Protein AF-A0A429ZTS2-F1 (afdb_monomer_lite)

Organism: NCBI:txid2739

Sequence (284 aa):
MMNQHNTFKDAVADLNYPLGTVIAKEKEDLTPRQKKTLLTQTKMYIQLQEIIKKITPELAPAEEIIGYMPFTNEANSGMGTSGIMGMTYVTTPEAKNYRDNFLDLRGNRLMIFTQERMIFMVIIDFLETQSFFSHPYESIDGIRFEKHQVGYFDWDNRKFLPKRKKLNWYTLDFQAGKNVFTEILQEKEAQQFASYLTDIPKLKAVTTDNRTHRKNLFDYLFSNTHLAYNLFNGFFILLIASLLIYFAYLVLTGKTNIIEWIKEMNKINAGTSSLMIVLKNLIS

Foldseek 3Di:
DDPPPDLLQVLQVCVLPPPPPPPPDDPDDDDPVRVVSVVLSVVNNVLVVVLCVLCVVVDDPPKDWNGKFKFFPDPPQCPAPQPPPNFDDADDPQLVVVCVSRVDGFGIKMWIDILFWIKIDRSSCCRRPVDIDTFGLVQWQAKAKAKDKDWDWQPDVPDPGTDIDIFIKIWIWTDGNPGTDIGIGGPVSSVVVVVCCVVRVSNVPHHYDNDYDDDDPVCVCVVPVVNVVVVVVVVVVVVVVVVVVVVVVCVVVVVPPVVVVVVVVVVVVVVVVVVVVVVVVVVD

pLDDT: mean 77.81, std 16.8, range [26.09, 96.19]

Structure (mmCIF, N/CA/C/O backbone):
data_AF-A0A429ZTS2-F1
#
_entry.id   AF-A0A429ZTS2-F1
#
loop_
_atom_site.group_PDB
_atom_site.id
_atom_site.type_symbol
_atom_site.label_atom_id
_atom_site.label_alt_id
_atom_site.label_comp_id
_atom_site.label_asym_id
_atom_site.label_entity_id
_atom_site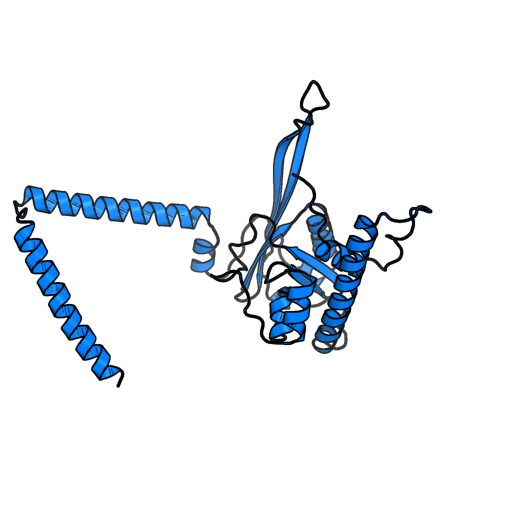.label_seq_id
_atom_site.pdbx_PDB_ins_code
_atom_site.Cartn_x
_atom_site.Cartn_y
_atom_site.Cartn_z
_atom_site.occupancy
_atom_site.B_iso_or_equiv
_atom_site.auth_seq_id
_atom_site.auth_comp_id
_atom_site.auth_asym_id
_atom_site.auth_atom_id
_atom_site.pdbx_PDB_model_num
ATOM 1 N N . MET A 1 1 ? -3.998 22.492 -5.317 1.00 33.19 1 MET A N 1
ATOM 2 C CA . MET A 1 1 ? -2.923 21.514 -5.050 1.00 33.19 1 MET A CA 1
ATOM 3 C C . MET A 1 1 ? -2.497 20.923 -6.380 1.00 33.19 1 MET A C 1
ATOM 5 O O . MET A 1 1 ? -3.360 20.471 -7.122 1.00 33.19 1 MET A O 1
ATOM 9 N N . MET A 1 2 ? -1.217 21.051 -6.736 1.00 26.09 2 MET A N 1
ATOM 10 C CA . MET A 1 2 ? -0.664 20.465 -7.960 1.00 26.09 2 MET A CA 1
ATOM 11 C C . MET A 1 2 ? -0.826 18.947 -7.900 1.00 26.09 2 MET A C 1
ATOM 13 O O . MET A 1 2 ? -0.421 18.337 -6.917 1.00 26.09 2 MET A O 1
ATOM 17 N N . ASN A 1 3 ? -1.398 18.367 -8.953 1.00 36.69 3 ASN A N 1
ATOM 18 C CA . ASN A 1 3 ? -1.336 16.936 -9.219 1.00 36.69 3 ASN A CA 1
ATOM 19 C C . ASN A 1 3 ? 0.155 16.604 -9.407 1.00 36.69 3 ASN A C 1
ATOM 21 O O . ASN A 1 3 ? 0.718 16.863 -10.472 1.00 36.69 3 ASN A O 1
ATOM 25 N N . GLN A 1 4 ? 0.843 16.196 -8.338 1.00 47.44 4 GLN A N 1
ATOM 26 C CA . GLN A 1 4 ? 2.227 15.757 -8.444 1.00 47.44 4 GLN A CA 1
ATOM 27 C C . GLN A 1 4 ? 2.201 14.453 -9.238 1.00 47.44 4 GLN A C 1
ATOM 29 O O . GLN A 1 4 ? 1.651 13.455 -8.786 1.00 47.44 4 GLN A O 1
ATOM 34 N N . HIS A 1 5 ? 2.723 14.506 -10.461 1.00 61.09 5 HIS A N 1
ATOM 35 C CA . HIS A 1 5 ? 2.886 13.344 -11.325 1.00 61.09 5 HIS A CA 1
ATOM 36 C C . HIS A 1 5 ? 3.691 12.289 -10.564 1.00 61.09 5 HIS A C 1
ATOM 38 O O . HIS A 1 5 ? 4.834 12.547 -10.178 1.00 61.09 5 HIS A O 1
ATOM 44 N N . ASN A 1 6 ? 3.077 11.140 -10.300 1.00 77.00 6 ASN A N 1
ATOM 45 C CA . ASN A 1 6 ? 3.665 10.096 -9.482 1.00 77.00 6 ASN A CA 1
ATOM 46 C C . ASN A 1 6 ? 4.110 8.952 -10.388 1.00 77.00 6 ASN A C 1
ATOM 48 O O . ASN A 1 6 ? 3.323 8.073 -10.727 1.00 77.00 6 ASN A O 1
ATOM 52 N N . THR A 1 7 ? 5.396 8.961 -10.741 1.00 80.94 7 THR A N 1
ATOM 53 C CA . THR A 1 7 ? 5.994 8.013 -11.691 1.00 80.94 7 THR A CA 1
ATOM 54 C C . THR A 1 7 ? 5.798 6.549 -11.303 1.00 80.94 7 THR A C 1
ATOM 56 O O . THR A 1 7 ? 5.818 5.693 -12.180 1.00 80.94 7 THR A O 1
ATOM 59 N N . PHE A 1 8 ? 5.607 6.247 -10.013 1.00 84.62 8 PHE A N 1
ATOM 60 C CA . PHE A 1 8 ? 5.266 4.900 -9.558 1.00 84.62 8 PHE A CA 1
ATOM 61 C C . PHE A 1 8 ? 3.835 4.515 -9.933 1.00 84.62 8 PHE A C 1
ATOM 63 O O . PHE A 1 8 ? 3.630 3.462 -10.532 1.00 84.62 8 PHE A O 1
ATOM 70 N N . LYS A 1 9 ? 2.855 5.381 -9.648 1.00 85.56 9 LYS A N 1
ATOM 71 C CA . LYS A 1 9 ? 1.455 5.136 -10.024 1.00 85.56 9 LYS A CA 1
ATOM 72 C C . LYS A 1 9 ? 1.296 4.994 -11.537 1.00 85.56 9 LYS A C 1
ATOM 74 O O . LYS A 1 9 ? 0.575 4.108 -11.982 1.00 85.56 9 LYS A O 1
ATOM 79 N N . ASP A 1 10 ? 2.009 5.814 -12.306 1.00 83.25 10 ASP A N 1
ATOM 80 C CA . ASP A 1 10 ? 1.983 5.752 -13.771 1.00 83.25 10 ASP A CA 1
ATOM 81 C C . ASP A 1 10 ? 2.600 4.445 -14.292 1.00 83.25 10 ASP A C 1
ATOM 83 O O . ASP A 1 10 ? 1.991 3.754 -15.103 1.00 83.25 10 ASP A O 1
ATOM 87 N N . ALA A 1 11 ? 3.757 4.038 -13.759 1.00 83.50 11 ALA A N 1
ATOM 88 C CA . ALA A 1 11 ? 4.387 2.775 -14.139 1.00 83.50 11 ALA A CA 1
ATOM 89 C C . ALA A 1 11 ? 3.532 1.546 -13.779 1.00 83.50 11 ALA A C 1
ATOM 91 O O . ALA A 1 11 ? 3.516 0.576 -14.530 1.00 83.50 11 ALA A O 1
ATOM 92 N N . VAL A 1 12 ? 2.800 1.575 -12.657 1.00 83.56 12 VAL A N 1
ATOM 93 C CA . VAL A 1 12 ? 1.855 0.501 -12.300 1.00 83.56 12 VAL A CA 1
ATOM 94 C C . VAL A 1 12 ? 0.606 0.531 -13.183 1.00 83.56 12 VAL A C 1
ATOM 96 O O . VAL A 1 12 ? 0.065 -0.524 -13.514 1.00 83.56 12 VAL A O 1
ATOM 99 N N . ALA A 1 13 ? 0.142 1.705 -13.613 1.00 84.62 13 ALA A N 1
ATOM 100 C CA . ALA A 1 13 ? -0.934 1.788 -14.596 1.00 84.62 13 ALA A CA 1
ATOM 101 C C . ALA A 1 13 ? -0.533 1.099 -15.914 1.00 84.62 13 ALA A C 1
ATOM 103 O O . ALA A 1 13 ? -1.321 0.314 -16.438 1.00 84.62 13 ALA A O 1
ATOM 104 N N . ASP A 1 14 ? 0.705 1.284 -16.378 1.00 82.69 14 ASP A N 1
ATOM 105 C CA . ASP A 1 14 ? 1.241 0.614 -17.576 1.00 82.69 14 ASP A CA 1
ATOM 106 C C . ASP A 1 14 ? 1.374 -0.917 -17.426 1.00 82.69 14 ASP A C 1
ATOM 108 O O . ASP A 1 14 ? 1.493 -1.630 -18.419 1.00 82.69 14 ASP A O 1
ATOM 112 N N . LEU A 1 15 ? 1.355 -1.457 -16.201 1.00 82.25 15 LEU A N 1
ATOM 113 C CA . LEU A 1 15 ? 1.259 -2.908 -15.990 1.00 82.25 15 LEU A CA 1
ATOM 114 C C . LEU A 1 15 ? -0.161 -3.432 -16.209 1.00 82.25 15 LEU A C 1
ATOM 116 O O . LEU A 1 15 ? -0.341 -4.547 -16.689 1.00 82.25 15 LEU A O 1
ATOM 120 N N . ASN A 1 16 ? -1.166 -2.641 -15.831 1.00 82.25 16 ASN A N 1
ATOM 121 C CA . ASN A 1 16 ? -2.576 -3.007 -15.977 1.00 82.25 16 ASN A CA 1
ATOM 122 C C . ASN A 1 16 ? -3.075 -2.844 -17.416 1.00 82.25 16 ASN A C 1
ATOM 124 O O . ASN A 1 16 ? -4.034 -3.499 -17.818 1.00 82.25 16 ASN A O 1
ATOM 128 N N . TYR A 1 17 ? -2.439 -1.962 -18.187 1.00 75.06 17 TYR A N 1
ATOM 129 C CA . TYR A 1 17 ? -2.796 -1.686 -19.570 1.00 75.06 17 TYR A CA 1
ATOM 130 C C . TYR A 1 17 ? -1.560 -1.875 -20.448 1.00 75.06 17 TYR A C 1
ATOM 132 O O . TYR A 1 17 ? -0.591 -1.143 -20.265 1.00 75.06 17 TYR A O 1
ATOM 140 N N . PRO A 1 18 ? -1.563 -2.807 -21.420 1.00 53.50 18 PRO A N 1
ATOM 141 C CA . PRO A 1 18 ? -0.411 -3.009 -22.290 1.00 53.50 18 PRO A CA 1
ATOM 142 C C . PRO A 1 18 ? -0.003 -1.684 -22.953 1.00 53.50 18 PRO A C 1
ATOM 144 O O . PRO A 1 18 ? -0.867 -0.941 -23.418 1.00 53.50 18 PRO A O 1
ATOM 147 N N . LEU A 1 19 ? 1.313 -1.429 -22.986 1.00 46.91 19 LEU A N 1
ATOM 148 C CA . LEU A 1 19 ? 2.087 -0.218 -23.353 1.00 46.91 19 LEU A CA 1
ATOM 149 C C . LEU A 1 19 ? 1.703 0.579 -24.633 1.00 46.91 19 LEU A C 1
ATOM 151 O O . LEU A 1 19 ? 2.440 1.467 -25.057 1.00 46.91 19 LEU A O 1
ATOM 155 N N . GLY A 1 20 ? 0.565 0.313 -25.271 1.00 45.03 20 GLY A N 1
ATOM 156 C CA . GLY A 1 20 ? 0.117 0.931 -26.520 1.00 45.03 20 GLY A CA 1
ATOM 157 C C . GLY A 1 20 ? -0.765 2.179 -26.395 1.00 45.03 20 GLY A C 1
ATOM 158 O O . GLY A 1 20 ? -1.071 2.782 -27.420 1.00 45.03 20 GLY A O 1
ATOM 159 N N . THR A 1 21 ? -1.193 2.600 -25.200 1.00 44.41 21 THR A N 1
ATOM 160 C CA . THR A 1 21 ? -2.142 3.730 -25.054 1.00 44.41 21 THR A CA 1
ATOM 161 C C . THR A 1 21 ? -1.491 5.075 -24.723 1.00 44.41 21 THR A C 1
ATOM 163 O O . THR A 1 21 ? -2.124 6.112 -24.918 1.00 44.41 21 THR A O 1
ATOM 166 N N . VAL A 1 22 ? -0.223 5.092 -24.291 1.00 46.78 22 VAL A N 1
ATOM 167 C CA . VAL A 1 22 ? 0.472 6.324 -23.858 1.00 46.78 22 VAL A CA 1
ATOM 168 C C . VAL A 1 22 ? 1.388 6.916 -24.945 1.00 46.78 22 VAL A C 1
ATOM 170 O O . VAL A 1 22 ? 1.718 8.095 -24.888 1.00 46.78 22 VAL A O 1
ATOM 173 N N . ILE A 1 23 ? 1.724 6.167 -26.005 1.00 44.84 23 ILE A N 1
ATOM 174 C CA . ILE A 1 23 ? 2.616 6.635 -27.095 1.00 44.84 23 ILE A CA 1
ATOM 175 C C . ILE A 1 23 ? 1.847 6.891 -28.408 1.00 44.84 23 ILE A C 1
ATOM 177 O O . ILE A 1 23 ? 2.372 6.736 -29.506 1.00 44.84 23 ILE A O 1
ATOM 181 N N . ALA A 1 24 ? 0.576 7.289 -28.320 1.00 42.38 24 ALA A N 1
ATOM 182 C CA . ALA A 1 24 ? -0.251 7.608 -29.490 1.00 42.38 24 ALA A CA 1
ATOM 183 C C . ALA A 1 24 ? -0.884 9.005 -29.389 1.00 42.38 24 ALA A C 1
ATOM 185 O O . ALA A 1 24 ? -2.097 9.153 -29.499 1.00 42.38 24 ALA A O 1
ATOM 186 N N . LYS A 1 25 ? -0.048 10.017 -29.128 1.00 49.38 25 LYS A N 1
ATOM 187 C CA . LYS A 1 25 ? -0.258 11.478 -29.271 1.00 49.38 25 LYS A CA 1
ATOM 188 C C . LYS A 1 25 ? 1.054 12.092 -28.759 1.00 49.38 25 LYS A C 1
ATOM 190 O O . LYS A 1 25 ? 1.345 11.939 -27.588 1.00 49.38 25 LYS A O 1
ATOM 195 N N . GLU A 1 26 ? 1.985 12.626 -29.540 1.00 51.38 26 GLU A N 1
ATOM 196 C CA . GLU A 1 26 ? 1.925 13.620 -30.611 1.00 51.38 26 GLU A CA 1
ATOM 197 C C . GLU A 1 26 ? 3.245 13.555 -31.415 1.00 51.38 26 GLU A C 1
ATOM 199 O O . GLU A 1 26 ? 4.267 13.099 -30.908 1.00 51.38 26 GLU A O 1
ATOM 204 N N . LYS A 1 27 ? 3.245 14.032 -32.668 1.00 53.16 27 LYS A N 1
ATOM 205 C CA . LYS A 1 27 ? 4.428 14.160 -33.551 1.00 53.16 27 LYS A CA 1
ATOM 206 C C . LYS A 1 27 ? 5.389 15.294 -33.125 1.00 53.16 27 LYS A C 1
ATOM 208 O O . LYS A 1 27 ? 6.007 15.921 -33.981 1.00 53.16 27 LYS A O 1
ATOM 213 N N . GLU A 1 28 ? 5.481 15.599 -31.835 1.00 62.38 28 GLU A N 1
ATOM 214 C CA . GLU A 1 28 ? 6.245 16.734 -31.309 1.00 62.38 28 GLU A CA 1
ATOM 215 C C . GLU A 1 28 ? 7.408 16.244 -30.440 1.00 62.38 28 GLU A C 1
ATOM 217 O O . GLU A 1 28 ? 7.263 15.315 -29.642 1.00 62.38 28 GLU A O 1
ATOM 222 N N . ASP A 1 29 ? 8.584 16.852 -30.608 1.00 76.44 29 ASP A N 1
ATOM 223 C CA . ASP A 1 29 ? 9.765 16.503 -29.824 1.00 76.44 29 ASP A CA 1
ATOM 224 C C . ASP A 1 29 ? 9.522 16.787 -28.336 1.00 76.44 29 ASP A C 1
ATOM 226 O O . ASP A 1 29 ? 9.296 17.924 -27.920 1.00 76.44 29 ASP A O 1
ATOM 230 N N . LEU A 1 30 ? 9.619 15.742 -27.508 1.00 76.50 30 LEU A N 1
ATOM 231 C CA . LEU A 1 30 ? 9.450 15.860 -26.060 1.00 76.50 30 LEU A CA 1
ATOM 232 C C . LEU A 1 30 ? 10.435 16.879 -25.467 1.00 76.50 30 LEU A C 1
ATOM 234 O O . LEU A 1 30 ? 11.648 16.833 -25.719 1.00 76.50 30 LEU A O 1
ATOM 238 N N . THR A 1 31 ? 9.934 17.736 -24.579 1.00 83.12 31 THR A N 1
ATOM 239 C CA . THR A 1 31 ? 10.776 18.647 -23.793 1.00 83.12 31 THR A CA 1
ATOM 240 C C . THR A 1 31 ? 11.767 17.862 -22.915 1.00 83.12 31 THR A C 1
ATOM 242 O O . THR A 1 31 ? 11.482 16.727 -22.516 1.00 83.12 31 THR A O 1
ATOM 245 N N . PRO A 1 32 ? 12.913 18.449 -22.511 1.00 82.88 32 PRO A N 1
ATOM 246 C CA . PRO A 1 32 ? 13.868 17.782 -21.617 1.00 82.88 32 PRO A CA 1
ATOM 247 C C . PRO A 1 32 ? 13.241 17.269 -20.310 1.00 82.88 32 PRO A C 1
ATOM 249 O O . PRO A 1 32 ? 13.609 16.207 -19.811 1.00 82.88 32 PRO A O 1
ATOM 252 N N . ARG A 1 33 ? 12.249 17.993 -19.771 1.00 78.50 33 ARG A N 1
ATOM 253 C CA . ARG A 1 33 ? 11.514 17.584 -18.568 1.00 78.50 33 ARG A CA 1
ATOM 254 C C . ARG A 1 33 ? 10.659 16.343 -18.819 1.00 78.50 33 ARG A C 1
ATOM 256 O O . ARG A 1 33 ? 10.720 15.417 -18.020 1.00 78.50 33 ARG A O 1
ATOM 263 N N . GLN A 1 34 ? 9.908 16.312 -19.921 1.00 77.94 34 GLN A N 1
ATOM 264 C CA . GLN A 1 34 ? 9.106 15.145 -20.302 1.00 77.94 34 GLN A CA 1
ATOM 265 C C . GLN A 1 34 ? 9.990 13.926 -20.574 1.00 77.94 34 GLN A C 1
ATOM 267 O O . GLN A 1 34 ? 9.680 12.844 -20.092 1.00 77.94 34 GLN A O 1
ATOM 272 N N . LYS A 1 35 ? 11.134 14.107 -21.249 1.00 81.25 35 LYS A N 1
ATOM 273 C CA . LYS A 1 35 ? 12.128 13.039 -21.458 1.00 81.25 35 LYS A CA 1
ATOM 274 C C . LYS A 1 35 ? 12.634 12.466 -20.132 1.00 81.25 35 LYS A C 1
ATOM 276 O O . LYS A 1 35 ? 12.711 11.251 -19.987 1.00 81.25 35 LYS A O 1
ATOM 281 N N . LYS A 1 36 ? 12.937 13.321 -19.146 1.00 82.88 36 LYS A N 1
ATOM 282 C CA . LYS A 1 36 ? 13.355 12.881 -17.805 1.00 82.88 36 LYS A CA 1
ATOM 283 C C . LYS A 1 36 ? 12.244 12.116 -17.078 1.00 82.88 36 LYS A C 1
ATOM 285 O O . LYS A 1 36 ? 12.522 11.061 -16.521 1.00 82.88 36 LYS A O 1
ATOM 290 N N . THR A 1 37 ? 11.009 12.621 -17.096 1.00 79.81 37 THR A N 1
ATOM 291 C CA . THR A 1 37 ? 9.853 11.937 -16.492 1.00 79.81 37 THR A CA 1
ATOM 292 C C . THR A 1 37 ? 9.616 10.574 -17.134 1.00 79.81 37 THR A C 1
ATOM 294 O O . THR A 1 37 ? 9.505 9.587 -16.412 1.00 79.81 37 THR A O 1
ATOM 297 N N . LEU A 1 38 ? 9.622 10.509 -18.469 1.00 81.25 38 LEU A N 1
ATOM 298 C CA . LEU A 1 38 ? 9.459 9.267 -19.218 1.00 81.25 38 LEU A CA 1
ATOM 299 C C . LEU A 1 38 ? 10.568 8.269 -18.879 1.00 81.25 38 LEU A C 1
ATOM 301 O O . LEU A 1 38 ? 10.280 7.118 -18.585 1.00 81.25 38 LEU A O 1
ATOM 305 N N . LEU A 1 39 ? 11.828 8.713 -18.827 1.00 86.06 39 LEU A N 1
ATOM 306 C CA . LEU A 1 39 ? 12.946 7.859 -18.426 1.00 86.06 39 LEU A CA 1
ATOM 307 C C . LEU A 1 39 ? 12.754 7.284 -17.014 1.00 86.06 39 LEU A C 1
ATOM 309 O O . LEU A 1 39 ? 12.992 6.096 -16.802 1.00 86.06 39 LEU A O 1
ATOM 313 N N . THR A 1 40 ? 12.326 8.099 -16.045 1.00 84.50 40 THR A N 1
ATOM 314 C CA . THR A 1 40 ? 12.043 7.626 -14.680 1.00 84.50 40 THR A CA 1
ATOM 315 C C . THR A 1 40 ? 10.880 6.632 -14.658 1.00 84.50 40 THR A C 1
ATOM 317 O O . THR A 1 40 ? 10.983 5.606 -13.988 1.00 84.50 40 THR A O 1
ATOM 320 N N . GLN A 1 41 ? 9.809 6.891 -15.410 1.00 83.69 41 GLN A N 1
ATOM 321 C CA . GLN A 1 41 ? 8.672 5.978 -15.548 1.00 83.69 41 GLN A CA 1
ATOM 322 C C . GLN A 1 41 ? 9.097 4.644 -16.174 1.00 83.69 41 GLN A C 1
ATOM 324 O O . GLN A 1 41 ? 8.795 3.596 -15.613 1.00 83.69 41 GLN A O 1
ATOM 329 N N . THR A 1 42 ? 9.877 4.658 -17.260 1.00 85.25 42 THR A N 1
ATOM 330 C CA . THR A 1 42 ? 10.416 3.439 -17.884 1.00 85.25 42 THR A CA 1
ATOM 331 C C . THR A 1 42 ? 11.286 2.646 -16.912 1.00 85.25 42 THR A C 1
ATOM 333 O O . THR A 1 42 ? 11.133 1.432 -16.811 1.00 85.25 42 THR A O 1
ATOM 336 N N . LYS A 1 43 ? 12.176 3.311 -16.161 1.00 89.25 43 LYS A N 1
ATOM 337 C CA . LYS A 1 43 ? 12.992 2.642 -15.136 1.00 89.25 43 LYS A CA 1
ATOM 338 C C . LYS A 1 43 ? 12.122 1.964 -14.078 1.00 89.25 43 LYS A C 1
ATOM 340 O O . LYS A 1 43 ? 12.401 0.830 -13.705 1.00 89.25 43 LYS A O 1
ATOM 345 N N . MET A 1 44 ? 11.077 2.645 -13.610 1.00 88.81 44 MET A N 1
ATOM 346 C CA . MET A 1 44 ? 10.155 2.088 -12.622 1.00 88.81 44 MET A CA 1
ATOM 347 C C . MET A 1 44 ? 9.362 0.910 -13.195 1.00 88.81 44 MET A C 1
ATOM 349 O O . MET A 1 44 ? 9.234 -0.115 -12.539 1.00 88.81 44 MET A O 1
ATOM 353 N N . TYR A 1 45 ? 8.886 1.018 -14.434 1.00 89.62 45 TYR A N 1
ATOM 354 C CA . TYR A 1 45 ? 8.203 -0.073 -15.122 1.00 89.62 45 TYR A CA 1
ATOM 355 C C . TYR A 1 45 ? 9.091 -1.322 -15.220 1.00 89.62 45 TYR A C 1
ATOM 357 O O . TYR A 1 45 ? 8.653 -2.414 -14.867 1.00 89.62 45 TYR A O 1
ATOM 365 N N . ILE A 1 46 ? 10.357 -1.162 -15.626 1.00 89.69 46 ILE A N 1
ATOM 366 C CA . ILE A 1 46 ? 11.330 -2.266 -15.675 1.00 89.69 46 ILE A CA 1
ATOM 367 C C . ILE A 1 46 ? 11.513 -2.881 -14.282 1.00 89.69 46 ILE A C 1
ATOM 369 O O . ILE A 1 46 ? 11.423 -4.097 -14.135 1.00 89.69 46 ILE A O 1
ATOM 373 N N . GLN A 1 47 ? 11.693 -2.050 -13.253 1.00 91.31 47 GLN A N 1
ATOM 374 C CA . GLN A 1 47 ? 11.831 -2.520 -11.874 1.00 91.31 47 GLN A CA 1
ATOM 375 C C . GLN A 1 47 ? 10.608 -3.325 -11.413 1.00 91.31 47 GLN A C 1
ATOM 377 O O . GLN A 1 47 ? 10.750 -4.350 -10.748 1.00 91.31 47 GLN A O 1
ATOM 382 N N . LEU A 1 48 ? 9.400 -2.883 -11.764 1.00 91.81 48 LEU A N 1
ATOM 383 C CA . LEU A 1 48 ? 8.171 -3.582 -11.402 1.00 91.81 48 LEU A CA 1
ATOM 384 C C . LEU A 1 48 ? 8.021 -4.910 -12.143 1.00 91.81 48 LEU A C 1
ATOM 386 O O . LEU A 1 48 ? 7.594 -5.889 -11.540 1.00 91.81 48 LEU A O 1
ATOM 390 N N . GLN A 1 49 ? 8.421 -4.971 -13.413 1.00 92.44 49 GLN A N 1
ATOM 391 C CA . GLN A 1 49 ? 8.476 -6.225 -14.168 1.00 92.44 49 GLN A CA 1
ATOM 392 C C . GLN A 1 49 ? 9.433 -7.233 -13.515 1.00 92.44 49 GLN A C 1
ATOM 394 O O . GLN A 1 49 ? 9.107 -8.414 -13.398 1.00 92.44 49 GLN A O 1
ATOM 399 N N . GLU A 1 50 ? 10.588 -6.781 -13.019 1.00 92.81 50 GLU A N 1
ATOM 400 C CA . GLU A 1 50 ? 11.512 -7.636 -12.264 1.00 92.81 50 GLU A CA 1
ATOM 401 C C . GLU A 1 50 ? 10.902 -8.137 -10.949 1.00 92.81 50 GLU A C 1
ATOM 403 O O . GLU A 1 50 ? 11.044 -9.314 -10.616 1.00 92.81 50 GLU A O 1
ATOM 408 N N . ILE A 1 51 ? 10.174 -7.280 -10.226 1.00 93.56 51 ILE A N 1
ATOM 409 C CA . ILE A 1 51 ? 9.451 -7.668 -9.005 1.00 93.56 51 ILE A CA 1
ATOM 410 C C . ILE A 1 51 ? 8.377 -8.712 -9.322 1.00 93.56 51 ILE A C 1
ATOM 412 O O . ILE A 1 51 ? 8.320 -9.750 -8.667 1.00 93.56 51 ILE A O 1
ATOM 416 N N . ILE A 1 52 ? 7.567 -8.493 -10.359 1.00 93.38 52 ILE A N 1
ATOM 417 C CA . ILE A 1 52 ? 6.539 -9.449 -10.791 1.00 93.38 52 ILE A CA 1
ATOM 418 C C . ILE A 1 52 ? 7.179 -10.787 -11.160 1.00 93.38 52 ILE A C 1
ATOM 420 O O . ILE A 1 52 ? 6.690 -11.837 -10.742 1.00 93.38 52 ILE A O 1
ATOM 424 N N . LYS A 1 53 ? 8.313 -10.771 -11.867 1.00 94.06 53 LYS A N 1
ATOM 425 C CA . LYS A 1 53 ? 9.062 -11.986 -12.208 1.00 94.06 53 LYS A CA 1
ATOM 426 C C . LYS A 1 53 ? 9.542 -12.751 -10.969 1.00 94.06 53 LYS A C 1
ATOM 428 O O . LYS A 1 53 ? 9.599 -13.974 -11.019 1.00 94.06 53 LYS A O 1
ATOM 433 N N . LYS A 1 54 ? 9.869 -12.060 -9.873 1.00 94.31 54 LYS A N 1
ATOM 434 C CA . LYS A 1 54 ? 10.245 -12.682 -8.590 1.00 94.31 54 LYS A CA 1
ATOM 435 C C . LYS A 1 54 ? 9.049 -13.218 -7.804 1.00 94.31 54 LYS A C 1
ATOM 437 O O . LYS A 1 54 ? 9.207 -14.194 -7.088 1.00 94.31 54 LYS A O 1
ATOM 442 N N . ILE A 1 55 ? 7.876 -12.601 -7.942 1.00 93.00 55 ILE A N 1
ATOM 443 C CA . ILE A 1 55 ? 6.643 -13.028 -7.262 1.00 93.00 55 ILE A CA 1
ATOM 444 C C . ILE A 1 55 ? 5.958 -14.185 -7.990 1.00 93.00 55 ILE A C 1
ATOM 446 O O . ILE A 1 55 ? 5.363 -15.041 -7.350 1.00 93.00 55 ILE A O 1
ATOM 450 N N . THR A 1 56 ? 6.043 -14.232 -9.320 1.00 92.50 56 THR A N 1
ATOM 451 C CA . THR A 1 56 ? 5.345 -15.237 -10.141 1.00 92.50 56 THR A CA 1
ATOM 452 C C . THR A 1 56 ? 5.621 -16.689 -9.701 1.00 92.50 56 THR A C 1
ATOM 454 O O . THR A 1 56 ? 4.666 -17.456 -9.635 1.00 92.50 56 THR A O 1
ATOM 457 N N . PRO A 1 57 ? 6.857 -17.093 -9.339 1.00 93.69 57 PRO A N 1
ATOM 458 C CA . PRO A 1 57 ? 7.131 -18.440 -8.826 1.00 93.69 57 PRO A CA 1
ATOM 459 C C . PRO A 1 57 ? 6.471 -18.772 -7.478 1.00 93.69 57 PRO A C 1
ATOM 461 O O . PRO A 1 57 ? 6.312 -19.946 -7.166 1.00 93.69 57 PRO A O 1
ATOM 464 N N . GLU A 1 58 ? 6.093 -17.763 -6.687 1.00 92.81 58 GLU A N 1
ATOM 465 C CA . GLU A 1 58 ? 5.403 -17.926 -5.397 1.00 92.81 58 GLU A CA 1
ATOM 466 C C . GLU A 1 58 ? 3.880 -18.087 -5.566 1.00 92.81 58 GLU A C 1
ATOM 468 O O . GLU A 1 58 ? 3.153 -18.306 -4.587 1.00 92.81 58 GLU A O 1
ATOM 473 N N . LEU A 1 59 ? 3.375 -17.944 -6.798 1.00 93.31 59 LEU A N 1
ATOM 474 C CA . LEU A 1 59 ? 1.979 -18.183 -7.153 1.00 93.31 59 LEU A CA 1
ATOM 475 C C . LEU A 1 59 ? 1.699 -19.679 -7.292 1.00 93.31 59 LEU A C 1
ATOM 477 O O . LEU A 1 59 ? 2.570 -20.462 -7.677 1.00 93.31 59 LEU A O 1
ATOM 481 N N . ALA A 1 60 ? 0.467 -20.093 -6.990 1.00 90.69 60 ALA A N 1
ATOM 482 C CA . ALA A 1 60 ? 0.066 -21.462 -7.294 1.00 90.69 60 ALA A CA 1
ATOM 483 C C . ALA A 1 60 ? 0.135 -21.705 -8.822 1.00 90.69 60 ALA A C 1
ATOM 485 O O . ALA A 1 60 ? -0.072 -20.770 -9.593 1.00 90.69 60 ALA A O 1
ATOM 486 N N . PRO A 1 61 ? 0.369 -22.943 -9.301 1.00 86.62 61 PRO A N 1
ATOM 487 C CA . PRO A 1 61 ? 0.634 -23.212 -10.723 1.00 86.62 61 PRO A CA 1
ATOM 488 C C . PRO A 1 61 ? -0.425 -22.729 -11.732 1.00 86.62 61 PRO A C 1
ATOM 490 O O . PRO A 1 61 ? -0.111 -22.594 -12.910 1.00 86.62 61 PRO A O 1
ATOM 493 N N . ALA A 1 62 ? -1.666 -22.497 -11.292 1.00 89.88 62 ALA A N 1
ATOM 494 C CA . ALA A 1 62 ? -2.771 -21.984 -12.110 1.00 89.88 62 ALA A CA 1
ATOM 495 C C . ALA A 1 62 ? -3.308 -20.626 -11.612 1.00 89.88 62 ALA A C 1
ATOM 497 O O . ALA A 1 62 ? -4.347 -20.161 -12.071 1.00 89.88 62 ALA A O 1
ATOM 498 N N . GLU A 1 63 ? -2.638 -20.010 -10.639 1.00 92.88 63 GLU A N 1
ATOM 499 C CA . GLU A 1 63 ? -3.026 -18.715 -10.094 1.00 92.88 63 GLU A CA 1
ATOM 500 C C . GLU A 1 63 ? -2.493 -17.600 -10.996 1.00 92.88 63 GLU A C 1
ATOM 502 O O . GLU A 1 63 ? -1.287 -17.374 -11.088 1.00 92.88 63 GLU A O 1
ATOM 507 N N . GLU A 1 64 ? -3.402 -16.876 -11.645 1.00 92.69 64 GLU A N 1
ATOM 508 C CA . GLU A 1 64 ? -3.043 -15.736 -12.486 1.00 92.69 64 GLU A CA 1
ATOM 509 C C . GLU A 1 64 ? -3.218 -14.412 -11.742 1.00 92.69 64 GLU A C 1
ATOM 511 O O . GLU A 1 64 ? -4.130 -14.234 -10.924 1.00 92.69 64 GLU A O 1
ATOM 516 N N . ILE A 1 65 ? -2.355 -13.454 -12.076 1.00 94.31 65 ILE A N 1
ATOM 517 C CA . ILE A 1 65 ? -2.498 -12.066 -11.649 1.00 94.31 65 ILE A CA 1
ATOM 518 C C . ILE A 1 65 ? -3.566 -11.397 -12.517 1.00 94.31 65 ILE A C 1
ATOM 520 O O . ILE A 1 65 ? -3.452 -11.362 -13.739 1.00 94.31 65 ILE A O 1
ATOM 524 N N . ILE A 1 66 ? -4.579 -10.833 -11.868 1.00 93.56 66 ILE A N 1
ATOM 525 C CA . ILE A 1 66 ? -5.690 -10.115 -12.501 1.00 93.56 66 ILE A CA 1
ATOM 526 C C . ILE A 1 66 ? -5.362 -8.628 -12.636 1.00 93.56 66 ILE A C 1
ATOM 528 O O . ILE A 1 66 ? -5.769 -7.985 -13.601 1.00 93.56 66 ILE A O 1
ATOM 532 N N . GLY A 1 67 ? -4.609 -8.071 -11.686 1.00 93.06 67 GLY A N 1
ATOM 533 C CA . GLY A 1 67 ? -4.185 -6.685 -11.778 1.00 93.06 67 GLY A CA 1
ATOM 534 C C . GLY A 1 67 ? -3.381 -6.182 -10.590 1.00 93.06 67 GLY A C 1
ATOM 535 O O . GLY A 1 67 ? -3.107 -6.890 -9.620 1.00 93.06 67 GLY A O 1
ATOM 536 N N . TYR A 1 68 ? -3.007 -4.914 -10.690 1.00 93.50 68 TYR A N 1
ATOM 537 C CA . TYR A 1 68 ? -2.095 -4.225 -9.791 1.00 93.50 68 TYR A CA 1
ATOM 538 C C . TYR A 1 68 ? -2.713 -2.914 -9.312 1.00 93.50 68 TYR A C 1
ATOM 540 O O . TYR A 1 68 ? -3.376 -2.215 -10.082 1.00 93.50 68 TYR A O 1
ATOM 5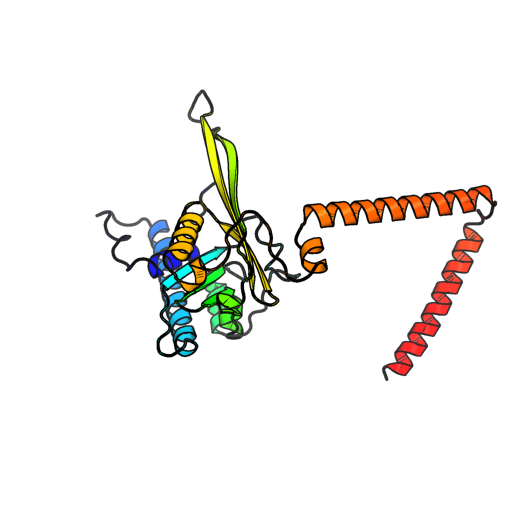48 N N . MET A 1 69 ? -2.460 -2.541 -8.063 1.00 90.94 69 MET A N 1
ATOM 549 C CA . MET A 1 69 ? -2.874 -1.262 -7.495 1.00 90.94 69 MET A CA 1
ATOM 550 C C . MET A 1 69 ? -1.711 -0.613 -6.747 1.00 90.94 69 MET A C 1
ATOM 552 O O . MET A 1 69 ? -1.195 -1.200 -5.790 1.00 90.94 69 MET A O 1
ATOM 556 N N . PRO A 1 70 ? -1.282 0.585 -7.169 1.00 89.81 70 PRO A N 1
ATOM 557 C CA . PRO A 1 70 ? -0.234 1.318 -6.485 1.00 89.81 70 PRO A CA 1
ATOM 558 C C . PRO A 1 70 ? -0.810 2.103 -5.305 1.00 89.81 70 PRO A C 1
ATOM 560 O O . PRO A 1 70 ? -1.839 2.763 -5.432 1.00 89.81 70 PRO A O 1
ATOM 563 N N . PHE A 1 71 ? -0.084 2.141 -4.192 1.00 83.81 71 PHE A N 1
ATOM 564 C CA . PHE A 1 71 ? -0.298 3.120 -3.132 1.00 83.81 71 PHE A CA 1
ATOM 565 C C . PHE A 1 71 ? 0.979 3.902 -2.875 1.00 83.81 71 PHE A C 1
ATOM 567 O O . PHE A 1 71 ? 2.085 3.365 -2.926 1.00 83.81 71 PHE A O 1
ATOM 574 N N . THR A 1 72 ? 0.815 5.179 -2.549 1.00 79.44 72 THR A N 1
ATOM 575 C CA . THR A 1 72 ? 1.907 6.042 -2.103 1.00 79.44 72 THR A CA 1
ATOM 576 C C . THR A 1 72 ? 1.524 6.749 -0.821 1.00 79.44 72 THR A C 1
ATOM 578 O O . THR A 1 72 ? 0.338 6.892 -0.533 1.00 79.44 72 THR A O 1
ATOM 581 N N . ASN A 1 73 ? 2.513 7.185 -0.040 1.00 67.44 73 ASN A N 1
ATOM 582 C CA . ASN A 1 73 ? 2.303 8.023 1.145 1.00 67.44 73 ASN A CA 1
ATOM 583 C C . ASN A 1 73 ? 1.793 9.418 0.736 1.00 67.44 73 ASN A C 1
ATOM 585 O O . ASN A 1 73 ? 2.489 10.419 0.874 1.00 67.44 73 ASN A O 1
ATOM 589 N N . GLU A 1 74 ? 0.593 9.500 0.171 1.00 54.16 74 GLU A N 1
ATOM 590 C CA . GLU A 1 74 ? -0.131 10.761 0.079 1.00 54.16 74 GLU A CA 1
ATOM 591 C C . GLU A 1 74 ? -0.608 11.135 1.487 1.00 54.16 74 GLU A C 1
ATOM 593 O O . GLU A 1 74 ? -0.845 10.254 2.313 1.00 54.16 74 GLU A O 1
ATOM 598 N N . ALA A 1 75 ? -0.682 12.444 1.748 1.00 39.97 75 ALA A N 1
ATOM 599 C CA . ALA A 1 75 ? -0.571 13.166 3.026 1.00 39.97 75 ALA A CA 1
ATOM 600 C C . ALA A 1 75 ? -1.195 12.600 4.329 1.00 39.97 75 ALA A C 1
ATOM 602 O O . ALA A 1 75 ? -0.955 13.196 5.370 1.00 39.97 75 ALA A O 1
ATOM 603 N N . ASN A 1 76 ? -1.950 11.496 4.329 1.00 37.34 76 ASN A N 1
ATOM 604 C CA . ASN A 1 76 ? -2.616 10.927 5.504 1.00 37.34 76 ASN A CA 1
ATOM 605 C C . ASN A 1 76 ? -2.573 9.381 5.639 1.00 37.34 76 ASN A C 1
ATOM 607 O O . ASN A 1 76 ? -3.177 8.862 6.572 1.00 37.34 76 ASN A O 1
ATOM 611 N N . SER A 1 77 ? -1.868 8.609 4.796 1.00 43.47 77 SER A N 1
ATOM 612 C CA . SER A 1 77 ? -1.855 7.125 4.907 1.00 43.47 77 SER A CA 1
ATOM 613 C C . SER A 1 77 ? -0.877 6.554 5.957 1.00 43.47 77 SER A C 1
ATOM 615 O O . SER A 1 77 ? -0.583 5.362 5.958 1.00 43.47 77 SER A O 1
ATOM 617 N N . GLY A 1 78 ? -0.315 7.390 6.836 1.00 38.28 78 GLY A N 1
ATOM 618 C CA . GLY A 1 78 ? 0.808 7.018 7.707 1.00 38.28 78 GLY A CA 1
ATOM 619 C C . GLY A 1 78 ? 0.457 6.247 8.983 1.00 38.28 78 GLY A C 1
ATOM 620 O O . GLY A 1 78 ? 1.372 5.814 9.671 1.00 38.28 78 GLY A O 1
ATOM 621 N N . MET A 1 79 ? -0.821 6.078 9.333 1.00 41.22 79 MET A N 1
ATOM 622 C CA . MET A 1 79 ? -1.178 5.629 10.689 1.00 41.22 79 MET A CA 1
ATOM 623 C C . MET A 1 79 ? -1.401 4.113 10.841 1.00 41.22 79 MET A C 1
ATOM 625 O O . MET A 1 79 ? -1.503 3.642 11.968 1.00 41.22 79 MET A O 1
ATOM 629 N N . GLY A 1 80 ? -1.447 3.346 9.742 1.00 43.31 80 GLY A N 1
ATOM 630 C CA . GLY A 1 80 ? -1.737 1.899 9.778 1.00 43.31 80 GLY A CA 1
ATOM 631 C C . GLY A 1 80 ? -0.649 0.976 9.217 1.00 43.31 80 GLY A C 1
ATOM 632 O O . GLY A 1 80 ? -0.540 -0.167 9.643 1.00 43.31 80 GLY A O 1
ATOM 633 N N . THR A 1 81 ? 0.181 1.451 8.287 1.00 46.50 81 THR A N 1
ATOM 634 C CA . THR A 1 81 ? 1.150 0.612 7.546 1.00 46.50 81 THR A CA 1
ATOM 635 C C . THR A 1 81 ? 2.600 1.033 7.784 1.00 46.50 81 THR A C 1
ATOM 637 O O . THR A 1 81 ? 3.539 0.232 7.682 1.00 46.50 81 THR A O 1
ATOM 640 N N . SER A 1 82 ? 2.796 2.286 8.187 1.00 46.44 82 SER A N 1
ATOM 641 C CA . SER A 1 82 ? 4.094 2.843 8.521 1.00 46.44 82 SER A CA 1
ATOM 642 C C . SER A 1 82 ? 4.404 2.576 9.993 1.00 46.44 82 SER A C 1
ATOM 644 O O . SER A 1 82 ? 4.145 3.422 10.837 1.00 46.44 82 SER A O 1
ATOM 646 N N . GLY A 1 83 ? 4.938 1.394 10.331 1.00 44.69 83 GLY A N 1
ATOM 647 C CA . GLY A 1 83 ? 5.549 1.152 11.650 1.00 44.69 83 GLY A CA 1
ATOM 648 C C . GLY A 1 83 ? 6.389 2.344 12.149 1.00 44.69 83 GLY A C 1
ATOM 649 O O . GLY A 1 83 ? 6.878 3.121 11.333 1.00 44.69 83 GLY A O 1
ATOM 650 N N . ILE A 1 84 ? 6.548 2.457 13.475 1.00 40.78 84 ILE A N 1
ATOM 651 C CA . ILE A 1 84 ? 6.876 3.648 14.306 1.00 40.78 84 ILE A CA 1
ATOM 652 C C . ILE A 1 84 ? 7.956 4.629 13.780 1.00 40.78 84 ILE A C 1
ATOM 654 O O . ILE A 1 84 ? 8.007 5.763 14.243 1.00 40.78 84 ILE A O 1
ATOM 658 N N . MET A 1 85 ? 8.777 4.270 12.790 1.00 49.59 85 MET A N 1
ATOM 659 C CA . MET A 1 85 ? 9.820 5.136 12.220 1.00 49.59 85 MET A CA 1
ATOM 660 C C . MET A 1 85 ? 9.709 5.416 10.713 1.00 49.59 85 MET A C 1
ATOM 662 O O . MET A 1 85 ? 10.540 6.152 10.194 1.00 49.59 85 MET A O 1
ATOM 666 N N . GLY A 1 86 ? 8.723 4.863 9.990 1.00 54.34 86 GLY A N 1
ATOM 667 C CA . GLY A 1 86 ? 8.419 5.220 8.590 1.00 54.34 86 GLY A CA 1
ATOM 668 C C . GLY A 1 86 ? 9.555 5.064 7.560 1.00 54.34 86 GLY A C 1
ATOM 669 O O . GLY A 1 86 ? 9.374 5.447 6.409 1.00 54.34 86 GLY A O 1
ATOM 670 N N . MET A 1 87 ? 10.705 4.510 7.949 1.00 63.41 87 MET A N 1
ATOM 671 C CA . MET A 1 87 ? 11.930 4.430 7.154 1.00 63.41 87 MET A CA 1
ATOM 672 C C . MET A 1 87 ? 12.502 3.016 7.231 1.00 63.41 87 MET A C 1
ATOM 674 O O . MET A 1 87 ? 12.666 2.477 8.327 1.00 63.41 87 MET A O 1
ATOM 678 N N . THR A 1 88 ? 12.832 2.443 6.076 1.00 69.44 88 THR A N 1
ATOM 679 C CA . THR A 1 88 ? 13.513 1.148 5.980 1.00 69.44 88 THR A CA 1
ATOM 680 C C . THR A 1 88 ? 15.024 1.355 5.915 1.00 69.44 88 THR A C 1
ATOM 682 O O . THR A 1 88 ? 15.516 2.221 5.189 1.00 69.44 88 THR A O 1
ATOM 685 N N . TYR A 1 89 ? 15.778 0.571 6.690 1.00 78.31 89 TYR A N 1
ATOM 686 C CA . TYR A 1 89 ? 17.234 0.523 6.570 1.00 78.31 89 TYR A CA 1
ATOM 687 C C . TYR A 1 89 ? 17.618 -0.391 5.405 1.00 78.31 89 TYR A C 1
ATOM 689 O O . TYR A 1 89 ? 17.160 -1.525 5.335 1.00 78.31 89 TYR A O 1
ATOM 697 N N . VAL A 1 90 ? 18.441 0.118 4.488 1.00 84.62 90 VAL A N 1
ATOM 698 C CA . VAL A 1 90 ? 18.684 -0.507 3.183 1.00 84.62 90 VAL A CA 1
ATOM 699 C C . VAL A 1 90 ? 20.129 -0.983 3.084 1.00 84.62 90 VAL A C 1
ATOM 701 O O . VAL A 1 90 ? 21.055 -0.163 3.050 1.00 84.62 90 VAL A O 1
ATOM 704 N N . THR A 1 91 ? 20.346 -2.294 3.011 1.00 88.88 91 THR A N 1
ATOM 705 C CA . THR A 1 91 ? 21.685 -2.898 2.984 1.00 88.88 91 THR A CA 1
ATOM 706 C C . THR A 1 91 ? 22.013 -3.559 1.657 1.00 88.88 91 THR A C 1
ATOM 708 O O . THR A 1 91 ? 23.166 -3.465 1.210 1.00 88.88 91 THR A O 1
ATOM 711 N N . THR A 1 92 ? 21.023 -4.153 0.994 1.00 92.31 92 THR A N 1
ATOM 712 C CA . THR A 1 92 ? 21.222 -4.894 -0.252 1.00 92.31 92 THR A CA 1
ATOM 713 C C . THR A 1 92 ? 21.552 -3.957 -1.425 1.00 92.31 92 THR A C 1
ATOM 715 O O . THR A 1 92 ? 21.090 -2.811 -1.459 1.00 92.31 92 THR A O 1
ATOM 718 N N . PRO A 1 93 ? 22.358 -4.399 -2.413 1.00 93.06 93 PRO A N 1
ATOM 719 C CA . PRO A 1 93 ? 22.658 -3.588 -3.596 1.00 93.06 93 PRO A CA 1
ATOM 720 C C . PRO A 1 93 ? 21.406 -3.191 -4.384 1.00 93.06 93 PRO A C 1
ATOM 722 O O . PRO A 1 93 ? 21.314 -2.068 -4.873 1.00 93.06 93 PRO A O 1
ATOM 725 N N . GLU A 1 94 ? 20.432 -4.095 -4.475 1.00 90.38 94 GLU A N 1
ATOM 726 C CA . GLU A 1 94 ? 19.193 -3.883 -5.219 1.00 90.38 94 GLU A CA 1
ATOM 727 C C . GLU A 1 94 ? 18.311 -2.813 -4.568 1.00 90.38 94 GLU A C 1
ATOM 729 O O . GLU A 1 94 ? 17.929 -1.842 -5.223 1.00 90.38 94 GLU A O 1
ATOM 734 N N . ALA A 1 95 ? 18.056 -2.920 -3.262 1.00 90.50 95 ALA A N 1
ATOM 735 C CA . ALA A 1 95 ? 17.255 -1.928 -2.562 1.00 90.50 95 ALA A CA 1
ATOM 736 C C . ALA A 1 95 ? 17.976 -0.565 -2.475 1.00 90.50 95 ALA A C 1
ATOM 738 O O . ALA A 1 95 ? 17.329 0.481 -2.573 1.00 90.50 95 ALA A O 1
ATOM 739 N N . LYS A 1 96 ? 19.319 -0.543 -2.376 1.00 91.44 96 LYS A N 1
ATOM 740 C CA . LYS A 1 96 ? 20.119 0.697 -2.476 1.00 91.44 96 LYS A CA 1
ATOM 741 C C . LYS A 1 96 ? 19.944 1.360 -3.839 1.00 91.44 96 LYS A C 1
ATOM 743 O O . LYS A 1 96 ? 19.667 2.554 -3.899 1.00 91.44 96 LYS A O 1
ATOM 748 N N . ASN A 1 97 ? 20.043 0.582 -4.917 1.00 91.12 97 ASN A N 1
ATOM 749 C CA . ASN A 1 97 ? 19.835 1.076 -6.273 1.00 91.12 97 ASN A CA 1
ATOM 750 C C . ASN A 1 97 ? 18.417 1.640 -6.461 1.00 91.12 97 ASN A C 1
ATOM 752 O O . ASN A 1 97 ? 18.255 2.703 -7.059 1.00 91.12 97 ASN A O 1
ATOM 756 N N . TYR A 1 98 ? 17.394 0.977 -5.920 1.00 90.94 98 TYR A N 1
ATOM 757 C CA . TYR A 1 98 ? 16.024 1.488 -5.938 1.00 90.94 98 TYR A CA 1
ATOM 758 C C . TYR A 1 98 ? 15.897 2.829 -5.198 1.00 90.94 98 TYR A C 1
ATOM 760 O O . TYR A 1 98 ? 15.430 3.811 -5.780 1.00 90.94 98 TYR A O 1
ATOM 768 N N . ARG A 1 99 ? 16.385 2.911 -3.952 1.00 89.38 99 ARG A N 1
ATOM 769 C CA . ARG A 1 99 ? 16.389 4.155 -3.165 1.00 89.38 99 ARG A CA 1
ATOM 770 C C . ARG A 1 99 ? 17.078 5.288 -3.922 1.00 89.38 99 ARG A C 1
ATOM 772 O O . ARG A 1 99 ? 16.542 6.388 -3.990 1.00 89.38 99 ARG A O 1
ATOM 779 N N . ASP A 1 100 ? 18.250 5.032 -4.491 1.00 87.88 100 ASP A N 1
ATOM 780 C CA . ASP A 1 100 ? 19.064 6.074 -5.120 1.00 87.88 100 ASP A CA 1
ATOM 781 C C . ASP A 1 100 ? 18.456 6.566 -6.443 1.00 87.88 100 ASP A C 1
ATOM 783 O O . ASP A 1 100 ? 18.572 7.746 -6.777 1.00 87.88 100 ASP A O 1
ATOM 787 N N . ASN A 1 101 ? 17.753 5.698 -7.180 1.00 85.69 101 ASN A N 1
ATOM 788 C CA . ASN A 1 101 ? 17.083 6.079 -8.425 1.00 85.69 101 ASN A CA 1
ATOM 789 C C . ASN A 1 101 ? 15.722 6.760 -8.214 1.00 85.69 101 ASN A C 1
ATOM 791 O O . ASN A 1 101 ? 15.356 7.622 -9.017 1.00 85.69 101 ASN A O 1
ATOM 795 N N . PHE A 1 102 ? 14.963 6.371 -7.184 1.00 84.75 102 PHE A N 1
ATOM 796 C CA . PHE A 1 102 ? 13.568 6.802 -7.002 1.00 84.75 102 PHE A CA 1
ATOM 797 C C . PHE A 1 102 ? 13.326 7.658 -5.755 1.00 84.75 102 PHE A C 1
ATOM 799 O O . PHE A 1 102 ? 12.238 8.211 -5.612 1.00 84.75 102 PHE A O 1
ATOM 806 N N . LEU A 1 103 ? 14.335 7.815 -4.893 1.00 83.94 103 LEU A N 1
ATOM 807 C CA . LEU A 1 103 ? 14.285 8.584 -3.642 1.00 83.94 103 LEU A CA 1
ATOM 808 C C . LEU A 1 103 ? 13.140 8.154 -2.713 1.00 83.94 103 LEU A C 1
ATOM 810 O O . LEU A 1 103 ? 12.564 8.969 -1.995 1.00 83.94 103 LEU A O 1
ATOM 814 N N . ASP A 1 104 ? 12.820 6.862 -2.730 1.00 80.56 104 ASP A N 1
ATOM 815 C CA . ASP A 1 104 ? 11.747 6.261 -1.949 1.00 80.56 104 ASP A CA 1
ATOM 816 C C . ASP A 1 104 ? 12.327 5.346 -0.866 1.00 80.56 104 ASP A C 1
ATOM 818 O O . ASP A 1 104 ? 13.188 4.516 -1.150 1.00 80.56 104 ASP A O 1
ATOM 822 N N . LEU A 1 105 ? 11.867 5.516 0.377 1.00 74.19 105 LEU A N 1
ATOM 823 C CA . LEU A 1 105 ? 12.346 4.770 1.552 1.00 74.19 105 LEU A CA 1
ATOM 824 C C . LEU A 1 105 ? 11.285 3.883 2.202 1.00 74.19 105 LEU A C 1
ATOM 826 O O . LEU A 1 105 ? 11.636 3.119 3.100 1.00 74.19 105 LEU A O 1
ATOM 830 N N . ARG A 1 106 ? 10.016 4.023 1.789 1.00 77.25 106 ARG A N 1
ATOM 831 C CA . ARG A 1 106 ? 8.870 3.191 2.210 1.00 77.25 106 ARG A CA 1
ATOM 832 C C . ARG A 1 106 ? 7.523 3.623 1.613 1.00 77.25 106 ARG A C 1
ATOM 834 O O . ARG A 1 106 ? 6.477 3.127 2.023 1.00 77.25 106 ARG A O 1
ATOM 841 N N . GLY A 1 107 ? 7.519 4.625 0.740 1.00 79.69 107 GLY A N 1
ATOM 842 C CA . GLY A 1 107 ? 6.317 5.270 0.239 1.00 79.69 107 GLY A CA 1
ATOM 843 C C . GLY A 1 107 ? 5.590 4.431 -0.792 1.00 79.69 107 GLY A C 1
ATOM 844 O O . GLY A 1 107 ? 4.365 4.335 -0.707 1.00 79.69 107 GLY A O 1
ATOM 845 N N . ASN A 1 108 ? 6.320 3.810 -1.720 1.00 87.75 108 ASN A N 1
ATOM 846 C CA . ASN A 1 108 ? 5.718 3.019 -2.785 1.00 87.75 108 ASN A CA 1
ATOM 847 C C . ASN A 1 108 ? 5.344 1.626 -2.278 1.00 87.75 108 ASN A C 1
ATOM 849 O O . ASN A 1 108 ? 6.179 0.837 -1.822 1.00 87.75 108 ASN A O 1
ATOM 853 N N . ARG A 1 109 ? 4.054 1.332 -2.377 1.00 89.00 109 ARG A N 1
ATOM 854 C CA . ARG A 1 109 ? 3.428 0.083 -1.959 1.00 89.00 109 ARG A CA 1
ATOM 855 C C . ARG A 1 109 ? 2.617 -0.463 -3.119 1.00 89.00 109 ARG A C 1
ATOM 857 O O . ARG A 1 109 ? 2.011 0.300 -3.868 1.00 89.00 109 ARG A O 1
ATOM 864 N N . LEU A 1 110 ? 2.602 -1.775 -3.269 1.00 91.50 110 LEU A N 1
ATOM 865 C CA . LEU A 1 110 ? 1.905 -2.452 -4.351 1.00 91.50 110 LEU A CA 1
ATOM 866 C C . LEU A 1 110 ? 0.967 -3.499 -3.768 1.00 91.50 110 LEU A C 1
ATOM 868 O O . LEU A 1 110 ? 1.382 -4.320 -2.950 1.00 91.50 110 LEU A O 1
ATOM 872 N N . MET A 1 111 ? -0.284 -3.469 -4.214 1.00 93.06 111 MET A N 1
ATOM 873 C CA . MET A 1 111 ? -1.222 -4.570 -4.046 1.00 93.06 111 MET A CA 1
ATOM 874 C C . MET A 1 111 ? -1.398 -5.274 -5.379 1.00 93.06 111 MET A C 1
ATOM 876 O O . MET A 1 111 ? -1.718 -4.644 -6.386 1.00 93.06 111 MET A O 1
ATOM 880 N N . ILE A 1 112 ? -1.184 -6.579 -5.377 1.00 95.19 112 ILE A N 1
ATOM 881 C CA . ILE A 1 112 ? -1.400 -7.464 -6.512 1.00 95.19 112 ILE A CA 1
ATOM 882 C C . ILE A 1 112 ? -2.662 -8.267 -6.219 1.00 95.19 112 ILE A C 1
ATOM 884 O O . ILE A 1 112 ? -2.812 -8.828 -5.131 1.00 95.19 112 ILE A O 1
ATOM 888 N N . PHE A 1 113 ? -3.565 -8.305 -7.188 1.00 95.88 113 PHE A N 1
ATOM 889 C CA . PHE A 1 113 ? -4.811 -9.052 -7.128 1.00 95.88 113 PHE A CA 1
ATOM 890 C C . PHE A 1 113 ? -4.679 -10.285 -8.006 1.00 95.88 113 PHE A C 1
ATOM 892 O O . PHE A 1 113 ? -4.340 -10.164 -9.184 1.00 95.88 113 PHE A O 1
ATOM 899 N N . THR A 1 114 ? -4.946 -11.457 -7.446 1.00 96.19 114 THR A N 1
ATOM 900 C CA . THR A 1 114 ? -4.996 -12.717 -8.191 1.00 96.19 114 THR A CA 1
ATOM 901 C C . THR A 1 114 ? -6.412 -13.278 -8.166 1.00 96.19 114 THR A C 1
ATOM 903 O O . THR A 1 114 ? -7.323 -12.685 -7.593 1.00 96.19 114 THR A O 1
ATOM 906 N N . GLN A 1 115 ? -6.621 -14.437 -8.781 1.00 94.88 115 GLN A N 1
ATOM 907 C CA . GLN A 1 115 ? -7.892 -15.160 -8.660 1.00 94.88 115 GLN A CA 1
ATOM 908 C C . GLN A 1 115 ? -8.163 -15.639 -7.216 1.00 94.88 115 GLN A C 1
ATOM 910 O O . GLN A 1 115 ? -9.315 -15.837 -6.830 1.00 94.88 115 GLN A O 1
ATOM 915 N N . GLU A 1 116 ? -7.110 -15.777 -6.402 1.00 94.31 116 GLU A N 1
ATOM 916 C CA . GLU A 1 116 ? -7.121 -16.529 -5.143 1.00 94.31 116 GLU A CA 1
ATOM 917 C C . GLU A 1 116 ? -6.853 -15.672 -3.896 1.00 94.31 116 GLU A C 1
ATOM 919 O O . GLU A 1 116 ? -7.391 -15.941 -2.815 1.00 94.31 116 GLU A O 1
ATOM 924 N N . ARG A 1 117 ? -6.027 -14.629 -4.019 1.00 94.88 117 ARG A N 1
ATOM 925 C CA . ARG A 1 117 ? -5.539 -13.845 -2.879 1.00 94.88 117 ARG A CA 1
ATOM 926 C C . ARG A 1 117 ? -5.120 -12.434 -3.270 1.00 94.88 117 ARG A C 1
ATOM 928 O O . ARG A 1 117 ? -4.888 -12.114 -4.433 1.00 94.88 117 ARG A O 1
ATOM 935 N N . MET A 1 118 ? -4.964 -11.597 -2.251 1.00 94.31 118 MET A N 1
ATOM 936 C CA . MET A 1 118 ? -4.243 -10.333 -2.369 1.00 94.31 118 MET A CA 1
ATOM 937 C C . MET A 1 118 ? -2.811 -10.492 -1.884 1.00 94.31 118 MET A C 1
ATOM 939 O O . MET A 1 118 ? -2.556 -11.124 -0.855 1.00 94.31 118 MET A O 1
ATOM 943 N N . ILE A 1 119 ? -1.882 -9.880 -2.610 1.00 94.25 119 ILE A N 1
ATOM 944 C CA . ILE A 1 119 ? -0.478 -9.796 -2.225 1.00 94.25 119 ILE A CA 1
ATOM 945 C C . ILE A 1 119 ? -0.136 -8.327 -2.024 1.00 94.25 119 ILE A C 1
ATOM 947 O O . ILE A 1 119 ? -0.169 -7.545 -2.968 1.00 94.25 119 ILE A O 1
ATOM 951 N N . PHE A 1 120 ? 0.203 -7.956 -0.797 1.00 91.56 120 PHE A N 1
ATOM 952 C CA . PHE A 1 120 ? 0.638 -6.615 -0.446 1.00 91.56 120 PHE A CA 1
ATOM 953 C C . PHE A 1 120 ? 2.141 -6.590 -0.194 1.00 91.56 120 PHE A C 1
ATOM 955 O O . PHE A 1 120 ? 2.679 -7.426 0.534 1.00 91.56 120 PHE A O 1
ATOM 962 N N . MET A 1 121 ? 2.819 -5.584 -0.733 1.00 90.56 121 MET A N 1
ATOM 963 C CA . MET A 1 121 ? 4.229 -5.349 -0.453 1.00 90.56 121 MET A CA 1
ATOM 964 C C . MET A 1 121 ? 4.553 -3.864 -0.390 1.00 90.56 121 MET A C 1
ATOM 966 O O . MET A 1 121 ? 4.017 -3.044 -1.137 1.00 90.56 121 MET A O 1
ATOM 970 N N . VAL A 1 122 ? 5.496 -3.533 0.481 1.00 89.88 122 VAL A N 1
ATOM 971 C CA . VAL A 1 122 ? 6.253 -2.288 0.401 1.00 89.88 122 VAL A CA 1
ATOM 972 C C . VAL A 1 122 ? 7.440 -2.576 -0.515 1.00 89.88 122 VAL A C 1
ATOM 974 O O . VAL A 1 122 ? 8.203 -3.500 -0.237 1.00 89.88 122 VAL A O 1
ATOM 977 N N . ILE A 1 123 ? 7.601 -1.813 -1.599 1.00 91.56 123 ILE A N 1
ATOM 978 C CA . ILE A 1 123 ? 8.572 -2.144 -2.655 1.00 91.56 123 ILE A CA 1
ATOM 979 C C . ILE A 1 123 ? 9.985 -2.284 -2.085 1.00 91.56 123 ILE A C 1
ATOM 981 O O . ILE A 1 123 ? 10.645 -3.292 -2.312 1.00 91.56 123 ILE A O 1
ATOM 985 N N . ILE A 1 124 ? 10.435 -1.313 -1.291 1.00 90.56 124 ILE A N 1
ATOM 986 C CA . ILE A 1 124 ? 11.791 -1.343 -0.735 1.00 90.56 124 ILE A CA 1
ATOM 987 C C . ILE A 1 124 ? 12.013 -2.489 0.264 1.00 90.56 124 ILE A C 1
ATOM 989 O O . ILE A 1 124 ? 13.094 -3.072 0.271 1.00 90.56 124 ILE A O 1
ATOM 993 N N . ASP A 1 125 ? 10.997 -2.858 1.054 1.00 89.62 125 ASP A N 1
ATOM 994 C CA . ASP A 1 125 ? 11.091 -3.965 2.019 1.00 89.62 125 ASP A CA 1
ATOM 995 C C . ASP A 1 125 ? 11.213 -5.305 1.277 1.00 89.62 125 ASP A C 1
ATOM 997 O O . ASP A 1 125 ? 12.011 -6.165 1.662 1.00 89.62 125 ASP A O 1
ATOM 1001 N N . PHE A 1 126 ? 10.480 -5.455 0.167 1.00 92.44 126 PHE A N 1
ATOM 1002 C CA . PHE A 1 126 ? 10.582 -6.617 -0.711 1.00 92.44 126 PHE A CA 1
ATOM 1003 C C . PHE A 1 126 ? 11.955 -6.703 -1.389 1.00 92.44 126 PHE A C 1
ATOM 1005 O O . PHE A 1 126 ? 12.550 -7.774 -1.435 1.00 92.44 126 PHE A O 1
ATOM 1012 N N . LEU A 1 127 ? 12.507 -5.589 -1.874 1.00 92.69 127 LEU A N 1
ATOM 1013 C CA . LEU A 1 127 ? 13.848 -5.592 -2.471 1.00 92.69 127 LEU A CA 1
ATOM 1014 C C . LEU A 1 127 ? 14.946 -5.916 -1.446 1.00 92.69 127 LEU A C 1
ATOM 1016 O O . LEU A 1 127 ? 15.963 -6.501 -1.807 1.00 92.69 127 LEU A O 1
ATOM 1020 N N . GLU A 1 128 ? 14.742 -5.556 -0.179 1.00 91.06 128 GLU A N 1
ATOM 1021 C CA . GLU A 1 128 ? 15.706 -5.795 0.896 1.00 91.06 128 GLU A CA 1
ATOM 1022 C C . GLU A 1 128 ? 15.644 -7.224 1.452 1.00 91.06 128 GLU A C 1
ATOM 1024 O O . GLU A 1 128 ? 16.676 -7.843 1.697 1.00 91.06 128 GLU A O 1
ATOM 1029 N N . THR A 1 129 ? 14.437 -7.749 1.672 1.00 90.50 129 THR A N 1
ATOM 1030 C CA . THR A 1 129 ? 14.224 -8.997 2.434 1.00 90.50 129 THR A CA 1
ATOM 1031 C C . THR A 1 129 ? 13.457 -10.073 1.673 1.00 90.50 129 THR A C 1
ATOM 1033 O O . THR A 1 129 ? 13.271 -11.165 2.200 1.00 90.50 129 THR A O 1
ATOM 1036 N N . GLN A 1 130 ? 12.982 -9.772 0.461 1.00 90.50 130 GLN A N 1
ATOM 1037 C CA . GLN A 1 130 ? 12.049 -10.601 -0.314 1.00 90.50 130 GLN A CA 1
ATOM 1038 C C . GLN A 1 130 ? 10.738 -10.906 0.427 1.00 90.50 130 GLN A C 1
ATOM 1040 O O . GLN A 1 130 ? 10.024 -11.844 0.084 1.00 90.50 130 GLN A O 1
ATOM 1045 N N . SER A 1 131 ? 10.391 -10.096 1.432 1.00 87.62 131 SER A N 1
ATOM 1046 C CA . SER A 1 131 ? 9.167 -10.274 2.206 1.00 87.62 131 SER A CA 1
ATOM 1047 C C . SER A 1 131 ? 7.975 -9.561 1.570 1.00 87.62 131 SER A C 1
ATOM 1049 O O . SER A 1 131 ? 8.070 -8.444 1.058 1.00 87.62 131 SER A O 1
ATOM 1051 N N . PHE A 1 132 ? 6.825 -10.226 1.619 1.00 91.25 132 PHE A N 1
ATOM 1052 C CA . PHE A 1 132 ? 5.528 -9.696 1.221 1.00 91.25 132 PHE A CA 1
ATOM 1053 C C . PHE A 1 132 ? 4.433 -10.333 2.078 1.00 91.25 132 PHE A C 1
ATOM 1055 O O . PHE A 1 132 ? 4.628 -11.372 2.710 1.00 91.25 132 PHE A O 1
ATOM 1062 N N . PHE A 1 133 ? 3.261 -9.710 2.091 1.00 89.88 133 PHE A N 1
ATOM 1063 C CA . PHE A 1 133 ? 2.085 -10.211 2.786 1.00 89.88 133 PHE A CA 1
ATOM 1064 C C . PHE A 1 133 ? 1.135 -10.835 1.775 1.00 89.88 133 PHE A C 1
ATOM 1066 O O . PHE A 1 133 ? 0.704 -10.172 0.838 1.00 89.88 133 PHE A O 1
ATOM 1073 N N . SER A 1 134 ? 0.802 -12.108 1.962 1.00 92.94 134 SER A N 1
ATOM 1074 C CA . SER A 1 134 ? -0.102 -12.841 1.081 1.00 92.94 134 SER A CA 1
ATOM 1075 C C . SER A 1 134 ? -1.328 -13.296 1.859 1.00 92.94 134 SER A C 1
ATOM 1077 O O . SER A 1 134 ? -1.202 -13.948 2.897 1.00 92.94 134 SER A O 1
ATOM 1079 N N . HIS A 1 135 ? -2.510 -12.922 1.377 1.00 92.31 135 HIS A N 1
ATOM 1080 C CA . HIS A 1 135 ? -3.760 -13.087 2.105 1.00 92.31 135 HIS A CA 1
ATOM 1081 C C . HIS A 1 135 ? -4.855 -13.666 1.206 1.00 92.31 135 HIS A C 1
ATOM 1083 O O . HIS A 1 135 ? -5.339 -12.945 0.327 1.00 92.31 135 HIS A O 1
ATOM 1089 N N . PRO A 1 136 ? -5.275 -14.932 1.412 1.00 94.88 136 PRO A N 1
ATOM 1090 C CA . PRO A 1 136 ? -6.398 -15.494 0.670 1.00 94.88 136 PRO A CA 1
ATOM 1091 C C . PRO A 1 136 ? -7.659 -14.683 0.943 1.00 94.88 136 PRO A C 1
ATOM 1093 O O . PRO A 1 136 ? -7.853 -14.190 2.060 1.00 94.88 136 PRO A O 1
ATOM 1096 N N . TYR A 1 137 ? -8.526 -14.559 -0.060 1.00 94.56 137 TYR A N 1
ATOM 1097 C CA . TYR A 1 137 ? -9.760 -13.782 0.077 1.00 94.56 137 TYR A CA 1
ATOM 1098 C C . TYR A 1 137 ? -10.658 -14.294 1.209 1.00 94.56 137 TYR A C 1
ATOM 1100 O O . TYR A 1 137 ? -11.288 -13.493 1.892 1.00 94.56 137 TYR A O 1
ATOM 1108 N N . GLU A 1 138 ? -10.635 -15.600 1.496 1.00 92.69 138 GLU A N 1
ATOM 1109 C CA . GLU A 1 138 ? -11.397 -16.191 2.605 1.00 92.69 138 GLU A CA 1
ATOM 1110 C C . GLU A 1 138 ? -10.928 -15.712 3.994 1.00 92.69 138 GLU A C 1
ATOM 1112 O O . GLU A 1 138 ? -11.639 -15.874 4.983 1.00 92.69 138 GLU A O 1
ATOM 1117 N N . SER A 1 139 ? -9.731 -15.119 4.099 1.00 92.62 139 SER A N 1
ATOM 1118 C CA . SER A 1 139 ? -9.213 -14.577 5.365 1.00 92.62 139 SER A CA 1
ATOM 1119 C C . SER A 1 139 ? -9.743 -13.181 5.709 1.00 92.62 139 SER A C 1
ATOM 1121 O O . SER A 1 139 ? -9.397 -12.655 6.775 1.00 92.62 139 SER A O 1
ATOM 1123 N N . ILE A 1 140 ? -10.542 -12.589 4.816 1.00 91.56 140 ILE A N 1
ATOM 1124 C CA . ILE A 1 140 ? -11.076 -11.233 4.915 1.00 91.56 140 ILE A CA 1
ATOM 1125 C C . ILE A 1 140 ? -12.547 -11.320 5.293 1.00 91.56 140 ILE A C 1
ATOM 1127 O O . ILE A 1 140 ? -13.377 -11.756 4.501 1.00 91.56 140 ILE A O 1
ATOM 1131 N N . ASP A 1 141 ? -12.877 -10.876 6.503 1.00 88.75 141 ASP A N 1
ATOM 1132 C CA . ASP A 1 141 ? -14.260 -10.950 6.987 1.00 88.75 141 ASP A CA 1
ATOM 1133 C C . ASP A 1 141 ? -15.162 -9.923 6.277 1.00 88.75 141 ASP A C 1
ATOM 1135 O O . ASP A 1 141 ? -16.342 -10.173 6.025 1.00 88.75 141 ASP A O 1
ATOM 1139 N N . GLY A 1 142 ? -14.598 -8.762 5.936 1.00 90.81 142 GLY A N 1
ATOM 1140 C CA . GLY A 1 142 ? -15.298 -7.699 5.232 1.00 90.81 142 GLY A CA 1
ATOM 1141 C C . GLY A 1 142 ? -14.386 -6.537 4.856 1.00 90.81 142 GLY A C 1
ATOM 1142 O O . GLY A 1 142 ? -13.318 -6.338 5.443 1.00 90.81 142 GLY A O 1
ATOM 1143 N N . ILE A 1 143 ? -14.826 -5.771 3.862 1.00 92.62 143 ILE A N 1
ATOM 1144 C CA . ILE A 1 143 ? -14.128 -4.610 3.317 1.00 92.62 143 ILE A CA 1
ATOM 1145 C C . ILE A 1 143 ? -14.996 -3.375 3.535 1.00 92.62 143 ILE A C 1
ATOM 1147 O O . ILE A 1 143 ? -16.106 -3.269 3.015 1.00 92.62 143 ILE A O 1
ATOM 1151 N N . ARG A 1 144 ? -14.461 -2.407 4.274 1.00 91.62 144 ARG A N 1
ATOM 1152 C CA . ARG A 1 144 ? -14.997 -1.056 4.327 1.00 91.62 144 ARG A CA 1
ATOM 1153 C C . ARG A 1 144 ? -14.528 -0.294 3.098 1.00 91.62 144 ARG A C 1
ATOM 1155 O O . ARG A 1 144 ? -13.333 -0.041 2.947 1.00 91.62 144 ARG A O 1
ATOM 1162 N N . PHE A 1 145 ? -15.465 0.102 2.245 1.00 92.00 145 PHE A N 1
ATOM 1163 C CA . PHE A 1 145 ? -15.164 0.898 1.059 1.00 92.00 145 PHE A CA 1
ATOM 1164 C C . PHE A 1 145 ? -16.076 2.121 0.990 1.00 92.00 145 PHE A C 1
ATOM 1166 O O . PHE A 1 145 ? -17.197 2.068 0.489 1.00 92.00 145 PHE A O 1
ATOM 1173 N N . GLU A 1 146 ? -15.593 3.239 1.530 1.00 89.38 146 GLU A N 1
ATOM 1174 C CA . GLU A 1 146 ? -16.411 4.427 1.776 1.00 89.38 146 GLU A CA 1
ATOM 1175 C C . GLU A 1 146 ? -15.989 5.601 0.894 1.00 89.38 146 GLU A C 1
ATOM 1177 O O . GLU A 1 146 ? -14.811 5.939 0.812 1.00 89.38 146 GLU A O 1
ATOM 1182 N N . LYS A 1 147 ? -16.965 6.270 0.271 1.00 91.12 147 LYS A N 1
ATOM 1183 C CA . LYS A 1 147 ? -16.748 7.504 -0.489 1.00 91.12 147 LYS A CA 1
ATOM 1184 C C . LYS A 1 147 ? -16.843 8.731 0.409 1.00 91.12 147 LYS A C 1
ATOM 1186 O O . LYS A 1 147 ? -17.858 8.962 1.060 1.00 91.12 147 LYS A O 1
ATOM 1191 N N . HIS A 1 148 ? -15.859 9.607 0.297 1.00 87.50 148 HIS A N 1
ATOM 1192 C CA . HIS A 1 148 ? -15.843 10.922 0.916 1.00 87.50 148 HIS A CA 1
ATOM 1193 C C . HIS A 1 148 ? -15.805 12.029 -0.143 1.00 87.50 148 HIS A C 1
ATOM 1195 O O . HIS A 1 148 ? -15.284 11.860 -1.248 1.00 87.50 148 HIS A O 1
ATOM 1201 N N . GLN A 1 149 ? -16.373 13.187 0.195 1.00 88.88 149 GLN A N 1
ATOM 1202 C CA . GLN A 1 149 ? -16.435 14.335 -0.702 1.00 88.88 149 GLN A CA 1
ATOM 1203 C C . GLN A 1 149 ? -16.263 15.638 0.081 1.00 88.88 149 GLN A C 1
ATOM 1205 O O . GLN A 1 149 ? -17.022 15.911 1.009 1.00 88.88 149 GLN A O 1
ATOM 1210 N N . VAL A 1 150 ? -15.344 16.498 -0.364 1.00 85.50 150 VAL A N 1
ATOM 1211 C CA . VAL A 1 150 ? -15.219 17.879 0.126 1.00 85.50 150 VAL A CA 1
ATOM 1212 C C . VAL A 1 150 ? -15.416 18.860 -1.018 1.00 85.50 150 VAL A C 1
ATOM 1214 O O . VAL A 1 150 ? -14.914 18.676 -2.127 1.00 85.50 150 VAL A O 1
ATOM 1217 N N . GLY A 1 151 ? -16.187 19.913 -0.763 1.00 83.38 151 GLY A N 1
ATOM 1218 C CA . GLY A 1 151 ? -16.281 21.047 -1.675 1.00 83.38 151 GLY A CA 1
ATOM 1219 C C . GLY A 1 151 ? -15.216 22.081 -1.331 1.00 83.38 151 GLY A C 1
ATOM 1220 O O . GLY A 1 151 ? -15.111 22.458 -0.170 1.00 83.38 151 GLY A O 1
ATOM 1221 N N . TYR A 1 152 ? -14.482 22.580 -2.321 1.00 81.06 152 TYR A N 1
ATOM 1222 C CA . TYR A 1 152 ? -13.549 23.692 -2.144 1.00 81.06 152 TYR A CA 1
ATOM 1223 C C . TYR A 1 152 ? -13.787 24.774 -3.198 1.00 81.06 152 TYR A C 1
ATOM 1225 O O . TYR A 1 152 ? -14.345 24.517 -4.269 1.00 81.06 152 TYR A O 1
ATOM 1233 N N . PHE A 1 153 ? -13.392 26.001 -2.876 1.00 82.62 153 PHE A N 1
ATOM 1234 C CA . PHE A 1 153 ? -13.425 27.113 -3.818 1.00 82.62 153 PHE A CA 1
ATOM 1235 C C . PHE A 1 153 ? -12.111 27.162 -4.584 1.00 82.62 153 PHE A C 1
ATOM 1237 O O . PHE A 1 153 ? -11.035 27.213 -3.990 1.00 82.62 153 PHE A O 1
ATOM 1244 N N . ASP A 1 154 ? -12.208 27.114 -5.908 1.00 78.94 154 ASP A N 1
ATOM 1245 C CA . ASP A 1 154 ? -11.064 27.300 -6.785 1.00 78.94 154 ASP A CA 1
ATOM 1246 C C . ASP A 1 154 ? -10.871 28.795 -7.043 1.00 78.94 154 ASP A C 1
ATOM 1248 O O . ASP A 1 154 ? -11.577 29.397 -7.860 1.00 78.94 154 ASP A O 1
ATOM 1252 N N . TRP A 1 155 ? -9.945 29.384 -6.290 1.00 71.38 155 TRP A N 1
ATOM 1253 C CA . TRP A 1 155 ? -9.524 30.780 -6.390 1.00 71.38 155 TRP A CA 1
ATOM 1254 C C . TRP A 1 155 ? -8.450 30.957 -7.471 1.00 71.38 155 TRP A C 1
ATOM 1256 O O . TRP A 1 155 ? -7.409 31.559 -7.231 1.00 71.38 155 TRP A O 1
ATOM 1266 N N . ASP A 1 156 ? -8.656 30.378 -8.656 1.00 75.44 156 ASP A N 1
ATOM 1267 C CA . ASP A 1 156 ? -7.748 30.608 -9.780 1.00 75.44 156 ASP A CA 1
ATOM 1268 C C . ASP A 1 156 ? -7.772 32.105 -10.137 1.00 75.44 156 ASP A C 1
ATOM 1270 O O . ASP A 1 156 ? -8.832 32.659 -10.446 1.00 75.44 156 ASP A O 1
ATOM 1274 N N . ASN A 1 157 ? -6.601 32.751 -10.104 1.00 57.75 157 ASN A N 1
ATOM 1275 C CA . ASN A 1 157 ? -6.389 34.207 -10.194 1.00 57.75 157 ASN A CA 1
ATOM 1276 C C . ASN A 1 157 ? -6.892 34.858 -11.502 1.00 57.75 157 ASN A C 1
ATOM 1278 O O . ASN A 1 157 ? -6.695 36.049 -11.725 1.00 57.75 157 ASN A O 1
ATOM 1282 N N . ARG A 1 158 ? -7.519 34.086 -12.394 1.00 63.34 158 ARG A N 1
ATOM 1283 C CA . ARG A 1 158 ? -7.992 34.510 -13.716 1.00 63.34 158 ARG A CA 1
ATOM 1284 C C . ARG A 1 158 ? -9.509 34.682 -13.823 1.00 63.34 158 ARG A C 1
ATOM 1286 O O . ARG A 1 158 ? -9.986 35.023 -14.903 1.00 63.34 158 ARG A O 1
ATOM 1293 N N . LYS A 1 159 ? -10.292 34.441 -12.762 1.00 66.62 159 LYS A N 1
ATOM 1294 C CA . LYS A 1 159 ? -11.761 34.591 -12.795 1.00 66.62 159 LYS A CA 1
ATOM 1295 C C . LYS A 1 159 ? -12.284 35.468 -11.661 1.00 66.62 159 LYS A C 1
ATOM 1297 O O . LYS A 1 159 ? -11.872 35.328 -10.520 1.00 66.62 159 LYS A O 1
ATOM 1302 N N . PHE A 1 160 ? -13.250 36.326 -11.996 1.00 70.50 160 PHE A N 1
ATOM 1303 C CA . PHE A 1 160 ? -13.892 37.272 -11.073 1.00 70.50 160 PHE A CA 1
ATOM 1304 C C . PHE A 1 160 ? -14.774 36.593 -10.005 1.00 70.50 160 PHE A C 1
ATOM 1306 O O . PHE A 1 160 ? -15.002 37.161 -8.944 1.00 70.50 160 PHE A O 1
ATOM 1313 N N . LEU A 1 161 ? -15.252 35.367 -10.258 1.00 74.31 161 LEU A N 1
ATOM 1314 C CA . LEU A 1 161 ? -16.041 34.579 -9.306 1.00 74.31 161 LEU A CA 1
ATOM 1315 C C . LEU A 1 161 ? -15.403 33.194 -9.099 1.00 74.31 161 LEU A C 1
ATOM 1317 O O . LEU A 1 161 ? -15.178 32.484 -10.090 1.00 74.31 161 LEU A O 1
ATOM 1321 N N . PRO A 1 162 ? -15.136 32.777 -7.846 1.00 75.44 162 PRO A N 1
ATOM 1322 C CA . PRO A 1 162 ? -14.550 31.473 -7.559 1.00 75.44 162 PRO A CA 1
ATOM 1323 C C . PRO A 1 162 ? -15.532 30.348 -7.905 1.00 75.44 162 PRO A C 1
ATOM 1325 O O . PRO A 1 162 ? -16.708 30.376 -7.533 1.00 75.44 162 PRO A O 1
ATOM 1328 N N . LYS A 1 163 ? -15.051 29.314 -8.606 1.00 79.38 163 LYS A N 1
ATOM 1329 C CA . LYS A 1 163 ? -15.870 28.141 -8.950 1.00 79.38 163 LYS A CA 1
ATOM 1330 C C . LYS A 1 163 ? -15.777 27.110 -7.829 1.00 79.38 163 LYS A C 1
ATOM 1332 O O . LYS A 1 163 ? -14.682 26.689 -7.460 1.00 79.38 163 LYS A O 1
ATOM 1337 N N . ARG A 1 164 ? -16.922 26.644 -7.321 1.00 79.75 164 ARG A N 1
ATOM 1338 C CA . ARG A 1 164 ? -16.958 25.516 -6.380 1.00 79.75 164 ARG A CA 1
ATOM 1339 C C . ARG A 1 164 ? -16.578 24.229 -7.116 1.00 79.75 164 ARG A C 1
ATOM 1341 O O . ARG A 1 164 ? -17.247 23.840 -8.075 1.00 79.75 164 ARG A O 1
ATOM 1348 N N . LYS A 1 165 ? -15.515 23.569 -6.667 1.00 83.25 165 LYS A N 1
ATOM 1349 C CA . LYS A 1 165 ? -15.094 22.239 -7.118 1.00 83.25 165 LYS A CA 1
ATOM 1350 C C . LYS A 1 165 ? -15.335 21.217 -6.012 1.00 83.25 165 LYS A C 1
ATOM 1352 O O . LYS A 1 165 ? -15.449 21.568 -4.839 1.00 83.25 165 LYS A O 1
ATOM 1357 N N . LYS A 1 166 ? -15.465 19.954 -6.406 1.00 83.56 166 LYS A N 1
ATOM 1358 C CA . LYS A 1 166 ? -15.588 18.815 -5.496 1.00 83.56 166 LYS A CA 1
ATOM 1359 C C . LYS A 1 166 ? -14.327 17.977 -5.626 1.00 83.56 166 LYS A C 1
ATOM 1361 O O . LYS A 1 166 ? -13.893 17.714 -6.744 1.00 83.56 166 LYS A O 1
ATOM 1366 N N . LEU A 1 167 ? -13.762 17.588 -4.496 1.00 83.25 167 LEU A N 1
ATOM 1367 C CA . LEU A 1 167 ? -12.708 16.593 -4.409 1.00 83.25 167 LEU A CA 1
ATOM 1368 C C . LEU A 1 167 ? -13.323 15.342 -3.781 1.00 83.25 167 LEU A C 1
ATOM 1370 O O . LEU A 1 167 ? -13.889 15.423 -2.688 1.00 83.25 167 LEU A O 1
ATOM 1374 N N . ASN A 1 168 ? -13.242 14.226 -4.500 1.00 87.69 168 ASN A N 1
ATOM 1375 C CA . ASN A 1 168 ? -13.677 12.915 -4.036 1.00 87.69 168 ASN A CA 1
ATOM 1376 C C . ASN A 1 168 ? -12.445 12.105 -3.624 1.00 87.69 168 ASN A C 1
ATOM 1378 O O . ASN A 1 168 ? -11.452 12.095 -4.351 1.00 87.69 168 ASN A O 1
ATOM 1382 N N . TRP A 1 169 ? -12.532 11.401 -2.504 1.00 87.44 169 TRP A N 1
ATOM 1383 C CA . TRP A 1 169 ? -11.579 10.359 -2.123 1.00 87.44 169 TRP A CA 1
ATOM 1384 C C . TRP A 1 169 ? -12.344 9.195 -1.510 1.00 87.44 169 TRP A C 1
ATOM 1386 O O . TRP A 1 169 ? -13.507 9.343 -1.136 1.00 87.44 169 TRP A O 1
ATOM 1396 N N . TYR A 1 170 ? -11.711 8.036 -1.435 1.00 89.38 170 TYR A N 1
ATOM 1397 C CA . TYR A 1 170 ? -12.317 6.836 -0.884 1.00 89.38 170 TYR A CA 1
ATOM 1398 C C . TYR A 1 170 ? -11.415 6.267 0.200 1.00 89.38 170 TYR A C 1
ATOM 1400 O O . TYR A 1 170 ? -10.195 6.364 0.103 1.00 89.38 170 TYR A O 1
ATOM 1408 N N . THR A 1 171 ? -12.014 5.686 1.228 1.00 87.75 171 THR A N 1
ATOM 1409 C CA . THR A 1 171 ? -11.290 4.930 2.248 1.00 87.75 171 THR A CA 1
ATOM 1410 C C . THR A 1 171 ? -11.476 3.454 1.952 1.00 87.75 171 THR A C 1
ATOM 1412 O O . THR A 1 171 ? -12.612 2.981 1.902 1.00 87.75 171 THR A O 1
ATOM 1415 N N . LEU A 1 172 ? -10.366 2.750 1.744 1.00 89.25 172 LEU A N 1
ATOM 1416 C CA . LEU A 1 172 ? -10.313 1.299 1.651 1.00 89.25 172 LEU A CA 1
ATOM 1417 C C . LEU A 1 172 ? -9.745 0.758 2.959 1.00 89.25 172 LEU A C 1
ATOM 1419 O O . LEU A 1 172 ? -8.592 1.025 3.291 1.00 89.25 172 LEU A O 1
ATOM 1423 N N . ASP A 1 173 ? -10.549 0.002 3.694 1.00 87.81 173 ASP A N 1
ATOM 1424 C CA . ASP A 1 173 ? -10.163 -0.555 4.982 1.00 87.81 173 ASP A CA 1
ATOM 1425 C C . ASP A 1 173 ? -10.642 -2.007 5.109 1.00 87.81 173 ASP A C 1
ATOM 1427 O O . ASP A 1 173 ? -11.831 -2.293 5.002 1.00 87.81 173 ASP A O 1
ATOM 1431 N N . PHE A 1 174 ? -9.722 -2.937 5.357 1.00 87.50 174 PHE A N 1
ATOM 1432 C CA . PHE A 1 174 ? -10.057 -4.328 5.644 1.00 87.50 174 PHE A CA 1
ATOM 1433 C C . PHE A 1 174 ? -9.026 -4.979 6.567 1.00 87.50 174 PHE A C 1
ATOM 1435 O O . PHE A 1 174 ? -7.880 -4.540 6.678 1.00 87.50 174 PHE A O 1
ATOM 1442 N N . GLN A 1 175 ? -9.437 -6.057 7.230 1.00 85.38 175 GLN A N 1
ATOM 1443 C CA . GLN A 1 175 ? -8.541 -6.922 7.991 1.00 85.38 175 GLN A CA 1
ATOM 1444 C C . GLN A 1 175 ? -8.393 -8.253 7.257 1.00 85.38 175 GLN A C 1
ATOM 1446 O O . GLN A 1 175 ? -9.392 -8.869 6.896 1.00 85.38 175 GLN A O 1
ATOM 1451 N N . ALA A 1 176 ? -7.154 -8.709 7.079 1.00 84.50 176 ALA A N 1
ATOM 1452 C CA . ALA A 1 176 ? -6.851 -10.035 6.556 1.00 84.50 176 ALA A CA 1
ATOM 1453 C C . ALA A 1 176 ? -5.998 -10.802 7.573 1.00 84.50 176 ALA A C 1
ATOM 1455 O O . ALA A 1 176 ? -4.843 -10.461 7.850 1.00 84.50 176 ALA A O 1
ATOM 1456 N N . GLY A 1 177 ? -6.586 -11.826 8.194 1.00 81.12 177 GLY A N 1
ATOM 1457 C CA . GLY A 1 177 ? -5.951 -12.521 9.316 1.00 81.12 177 GLY A CA 1
ATOM 1458 C C . GLY A 1 177 ? -5.642 -11.570 10.484 1.00 81.12 177 GLY A C 1
ATOM 1459 O O . GLY A 1 177 ? -6.554 -11.057 11.128 1.00 81.12 177 GLY A O 1
ATOM 1460 N N . LYS A 1 178 ? -4.355 -11.352 10.782 1.00 78.00 178 LYS A N 1
ATOM 1461 C CA . LYS A 1 178 ? -3.890 -10.445 11.854 1.00 78.00 178 LYS A CA 1
ATOM 1462 C C . LYS A 1 178 ? -3.513 -9.045 11.358 1.00 78.00 178 LYS A C 1
ATOM 1464 O O . LYS A 1 178 ? -3.219 -8.181 12.175 1.00 78.00 178 LYS A O 1
ATOM 1469 N N . ASN A 1 179 ? -3.500 -8.829 10.045 1.00 81.19 179 ASN A N 1
ATOM 1470 C CA . ASN A 1 179 ? -3.027 -7.588 9.448 1.00 81.19 179 ASN A CA 1
ATOM 1471 C C . ASN A 1 179 ? -4.207 -6.681 9.112 1.00 81.19 179 ASN A C 1
ATOM 1473 O O . ASN A 1 179 ? -5.213 -7.133 8.563 1.00 81.19 179 ASN A O 1
ATOM 1477 N N . VAL A 1 180 ? -4.065 -5.399 9.435 1.00 80.75 180 VAL A N 1
ATOM 1478 C CA . VAL A 1 180 ? -5.037 -4.356 9.110 1.00 80.75 180 VAL A CA 1
ATOM 1479 C C . VAL A 1 180 ? -4.483 -3.520 7.967 1.00 80.75 180 VAL A C 1
ATOM 1481 O O . VAL A 1 180 ? -3.353 -3.040 8.034 1.00 80.75 180 VAL A O 1
ATOM 1484 N N . PHE A 1 181 ? -5.297 -3.332 6.936 1.00 81.94 181 PHE A N 1
ATOM 1485 C CA . PHE A 1 181 ? -4.980 -2.513 5.779 1.00 81.94 181 PHE A CA 1
ATOM 1486 C C . PHE A 1 181 ? -5.914 -1.314 5.774 1.00 81.94 181 PHE A C 1
ATOM 1488 O O . PHE A 1 181 ? -7.127 -1.460 5.896 1.00 81.94 181 PHE A O 1
ATOM 1495 N N . THR A 1 182 ? -5.353 -0.115 5.671 1.00 82.81 182 THR A N 1
ATOM 1496 C CA . THR A 1 182 ? -6.130 1.121 5.576 1.00 82.81 182 THR A CA 1
ATOM 1497 C C . THR A 1 182 ? -5.425 2.061 4.620 1.00 82.81 182 THR A C 1
ATOM 1499 O O . THR A 1 182 ? -4.312 2.509 4.893 1.00 82.81 182 THR A O 1
ATOM 1502 N N . GLU A 1 183 ? -6.076 2.352 3.501 1.00 83.00 183 GLU A N 1
ATOM 1503 C CA . GLU A 1 183 ? -5.543 3.189 2.434 1.00 83.00 183 GLU A CA 1
ATOM 1504 C C . GLU A 1 183 ? -6.577 4.223 1.988 1.00 83.00 183 GLU A C 1
ATOM 1506 O O . GLU A 1 183 ? -7.790 4.005 2.050 1.00 83.00 183 GLU A O 1
ATOM 1511 N N . ILE A 1 184 ? -6.079 5.363 1.515 1.00 84.69 184 ILE A N 1
ATOM 1512 C CA . ILE A 1 184 ? -6.897 6.400 0.887 1.00 84.69 184 ILE A CA 1
ATOM 1513 C C . ILE A 1 184 ? -6.706 6.284 -0.619 1.00 84.69 184 ILE A C 1
ATOM 1515 O O . ILE A 1 184 ? -5.581 6.341 -1.111 1.00 84.69 184 ILE A O 1
ATOM 1519 N N . LEU A 1 185 ? -7.814 6.152 -1.337 1.00 86.12 185 LEU A N 1
ATOM 1520 C CA . LEU A 1 185 ? -7.852 6.014 -2.782 1.00 86.12 185 LEU A CA 1
ATOM 1521 C C . LEU A 1 185 ? -8.363 7.291 -3.443 1.00 86.12 185 LEU A C 1
ATOM 1523 O O . LEU A 1 185 ? -9.370 7.881 -3.032 1.00 86.12 185 LEU A O 1
ATOM 1527 N N . GLN A 1 186 ? -7.703 7.686 -4.524 1.00 85.44 186 GLN A N 1
ATOM 1528 C CA . GLN A 1 186 ? -8.243 8.657 -5.464 1.00 85.44 186 GLN A CA 1
ATOM 1529 C C . GLN A 1 186 ? -9.360 8.023 -6.298 1.00 85.44 186 GLN A C 1
ATOM 1531 O O . GLN A 1 186 ? -9.508 6.807 -6.378 1.00 85.44 186 GLN 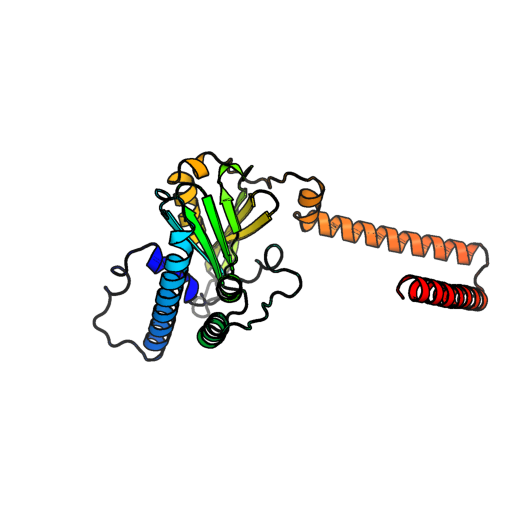A O 1
ATOM 1536 N N . GLU A 1 187 ? -10.147 8.855 -6.976 1.00 85.19 187 GLU A N 1
ATOM 1537 C CA . GLU A 1 187 ? -11.320 8.397 -7.725 1.00 85.19 187 GLU A CA 1
ATOM 1538 C C . GLU A 1 187 ? -11.003 7.333 -8.792 1.00 85.19 187 GLU A C 1
ATOM 1540 O O . GLU A 1 187 ? -11.768 6.384 -8.939 1.00 85.19 187 GLU A O 1
ATOM 1545 N N . LYS A 1 188 ? -9.859 7.435 -9.482 1.00 84.88 188 LYS A N 1
ATOM 1546 C CA . LYS A 1 188 ? -9.433 6.430 -10.473 1.00 84.88 188 LYS A CA 1
ATOM 1547 C C . LYS A 1 188 ? -9.078 5.085 -9.834 1.00 84.88 188 LYS A C 1
ATOM 1549 O O . LYS A 1 188 ? -9.473 4.042 -10.338 1.00 84.88 188 LYS A O 1
ATOM 1554 N N . GLU A 1 189 ? -8.356 5.115 -8.719 1.00 87.06 189 GLU A N 1
ATOM 1555 C CA . GLU A 1 189 ? -7.934 3.912 -7.991 1.00 87.06 189 GLU A CA 1
ATOM 1556 C C . GLU A 1 189 ? -9.144 3.225 -7.353 1.00 87.06 189 GLU A C 1
ATOM 1558 O O . GLU A 1 189 ? -9.278 2.010 -7.407 1.00 87.06 189 GLU A O 1
ATOM 1563 N N . ALA A 1 190 ? -10.083 4.012 -6.825 1.00 89.88 190 ALA A N 1
ATOM 1564 C CA . ALA A 1 190 ? -11.350 3.523 -6.304 1.00 89.88 190 ALA A CA 1
ATOM 1565 C C . ALA A 1 190 ? -12.193 2.826 -7.385 1.00 89.88 190 ALA A C 1
ATOM 1567 O O . ALA A 1 190 ? -12.779 1.778 -7.125 1.00 89.88 190 ALA A O 1
ATOM 1568 N N . GLN A 1 191 ? -12.235 3.372 -8.605 1.00 91.62 191 GLN A N 1
ATOM 1569 C CA . GLN A 1 191 ? -12.907 2.726 -9.739 1.00 91.62 191 GLN A CA 1
ATOM 1570 C C . GLN A 1 191 ? -12.239 1.400 -10.116 1.00 91.62 191 GLN A C 1
ATOM 1572 O O . GLN A 1 191 ? -12.937 0.416 -10.341 1.00 91.62 191 GLN A O 1
ATOM 1577 N N . GLN A 1 192 ? -10.906 1.357 -10.129 1.00 91.00 192 GLN A N 1
ATOM 1578 C CA . GLN A 1 192 ? -10.151 0.130 -10.386 1.00 91.00 192 GLN A CA 1
ATOM 1579 C C . GLN A 1 192 ? -10.361 -0.923 -9.285 1.00 91.00 192 GLN A C 1
ATOM 1581 O O . GLN A 1 192 ? -10.513 -2.107 -9.565 1.00 91.00 192 GLN A O 1
ATOM 1586 N N . PHE A 1 193 ? -10.424 -0.510 -8.019 1.00 92.88 193 PHE A N 1
ATOM 1587 C CA . PHE A 1 193 ? -10.756 -1.430 -6.933 1.00 92.88 193 PHE A CA 1
ATOM 1588 C C . PHE A 1 193 ? -12.176 -1.984 -7.082 1.00 92.88 193 PHE A C 1
ATOM 1590 O O . PHE A 1 193 ? -12.398 -3.181 -6.917 1.00 92.88 193 PHE A O 1
ATOM 1597 N N . ALA A 1 194 ? -13.135 -1.129 -7.444 1.00 92.88 194 ALA A N 1
ATOM 1598 C CA . ALA A 1 194 ? -14.516 -1.536 -7.665 1.00 92.88 194 ALA A CA 1
ATOM 1599 C C . ALA A 1 194 ? -14.666 -2.532 -8.831 1.00 92.88 194 ALA A C 1
ATOM 1601 O O . ALA A 1 194 ? -15.508 -3.430 -8.744 1.00 92.88 194 ALA A O 1
ATOM 1602 N N . SER A 1 195 ? -13.849 -2.423 -9.890 1.00 93.12 195 SER A N 1
ATOM 1603 C CA . SER A 1 195 ? -13.819 -3.449 -10.939 1.00 93.12 195 SER A CA 1
ATOM 1604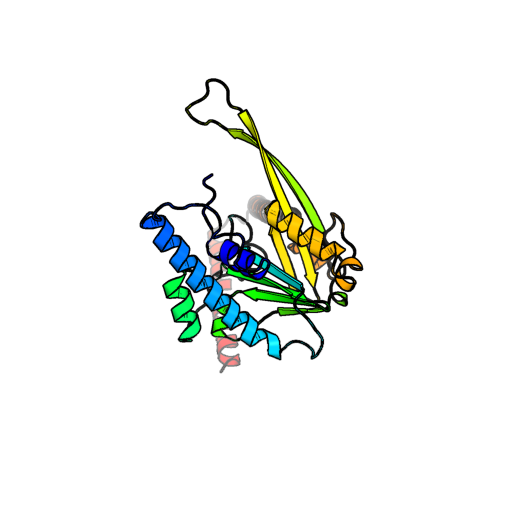 C C . SER A 1 195 ? -13.283 -4.771 -10.393 1.00 93.12 195 SER A C 1
ATOM 1606 O O . SER A 1 195 ? -13.945 -5.788 -10.552 1.00 93.12 195 SER A O 1
ATOM 1608 N N . TYR A 1 196 ? -12.192 -4.770 -9.618 1.00 93.94 196 TYR A N 1
ATOM 1609 C CA . TYR A 1 196 ? -11.688 -6.001 -8.989 1.00 93.94 196 TYR A CA 1
ATOM 1610 C C . TYR A 1 196 ? -12.701 -6.656 -8.038 1.00 93.94 196 TYR A C 1
ATOM 1612 O O . TYR A 1 196 ? -12.869 -7.873 -8.078 1.00 93.94 196 TYR A O 1
ATOM 1620 N N . LEU A 1 197 ? -13.433 -5.875 -7.233 1.00 92.31 197 LEU A N 1
ATOM 1621 C CA . LEU A 1 197 ? -14.524 -6.393 -6.391 1.00 92.31 197 LEU A CA 1
ATOM 1622 C C . LEU A 1 197 ? -15.620 -7.100 -7.206 1.00 92.31 197 LEU A C 1
ATOM 1624 O O . LEU A 1 197 ? -16.315 -7.967 -6.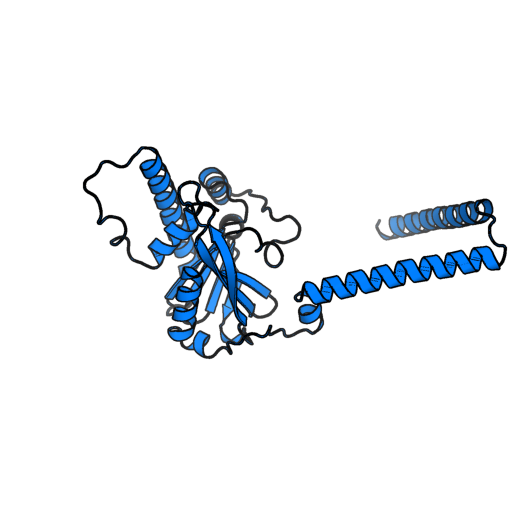683 1.00 92.31 197 LEU A O 1
ATOM 1628 N N . THR A 1 198 ? -15.808 -6.714 -8.468 1.00 92.00 198 THR A N 1
ATOM 1629 C CA . THR A 1 198 ? -16.854 -7.261 -9.340 1.00 92.00 198 THR A CA 1
ATOM 1630 C C . THR A 1 198 ? -16.353 -8.448 -10.161 1.00 92.00 198 THR A C 1
ATOM 1632 O O . THR A 1 198 ? -17.090 -9.424 -10.327 1.00 92.00 198 THR A O 1
ATOM 1635 N N . ASP A 1 199 ? -15.116 -8.361 -10.647 1.00 92.94 199 ASP A N 1
ATOM 1636 C CA . ASP A 1 199 ? -14.539 -9.270 -11.636 1.00 92.94 199 ASP A CA 1
ATOM 1637 C C . ASP A 1 199 ? -13.892 -10.503 -10.995 1.00 92.94 199 ASP A C 1
ATOM 1639 O O . ASP A 1 199 ? -13.874 -11.570 -11.605 1.00 92.94 199 ASP A O 1
ATOM 1643 N N . ILE A 1 200 ? -13.392 -10.390 -9.759 1.00 94.06 200 ILE A N 1
ATOM 1644 C CA . ILE A 1 200 ? -12.720 -11.483 -9.048 1.00 94.06 200 ILE A CA 1
ATOM 1645 C C . ILE A 1 200 ? -13.757 -12.245 -8.206 1.00 94.06 200 ILE A C 1
ATOM 1647 O O . ILE A 1 200 ? -14.211 -11.716 -7.186 1.00 94.06 200 ILE A O 1
ATOM 1651 N N . PRO A 1 201 ? -14.133 -13.495 -8.553 1.00 93.06 201 PRO A N 1
ATOM 1652 C CA . PRO A 1 201 ? -15.260 -14.178 -7.909 1.00 93.06 201 PRO A CA 1
ATOM 1653 C C . PRO A 1 201 ? -15.100 -14.362 -6.396 1.00 93.06 201 PRO A C 1
ATOM 1655 O O . PRO A 1 201 ? -16.056 -14.166 -5.646 1.00 93.06 201 PRO A O 1
ATOM 1658 N N . LYS A 1 202 ? -13.890 -14.702 -5.934 1.00 92.88 202 LYS A N 1
ATOM 1659 C CA . LYS A 1 202 ? -13.600 -14.890 -4.506 1.00 92.88 202 LYS A CA 1
ATOM 1660 C C . LYS A 1 202 ? -13.626 -13.582 -3.719 1.00 92.88 202 LYS A C 1
ATOM 1662 O O . LYS A 1 202 ? -14.122 -13.558 -2.599 1.00 92.88 202 LYS A O 1
ATOM 1667 N N . LEU A 1 203 ? -13.145 -12.491 -4.312 1.00 92.25 203 LEU A N 1
ATOM 1668 C CA . LEU A 1 203 ? -13.193 -11.167 -3.696 1.00 92.25 203 LEU A CA 1
ATOM 1669 C C . LEU A 1 203 ? -14.626 -10.619 -3.654 1.00 92.25 203 LEU A C 1
ATOM 1671 O O . LEU A 1 203 ? -15.027 -10.035 -2.655 1.00 92.25 203 LEU A O 1
ATOM 1675 N N . LYS A 1 204 ? -15.426 -10.872 -4.696 1.00 91.50 204 LYS A N 1
ATOM 1676 C CA . LYS A 1 204 ? -16.849 -10.506 -4.752 1.00 91.50 204 LYS A CA 1
ATOM 1677 C C . LYS A 1 204 ? -17.678 -11.135 -3.631 1.00 91.50 204 LYS A C 1
ATOM 1679 O O . LYS A 1 204 ? -18.682 -10.563 -3.212 1.00 91.50 204 LYS A O 1
ATOM 1684 N N . ALA A 1 205 ? -17.283 -12.320 -3.167 1.00 90.88 205 ALA A N 1
ATOM 1685 C CA . ALA A 1 205 ? -17.938 -13.004 -2.056 1.00 90.88 205 ALA A CA 1
ATOM 1686 C C . ALA A 1 205 ? -17.669 -12.337 -0.693 1.00 90.88 205 ALA A C 1
ATOM 1688 O O . ALA A 1 205 ? -18.391 -12.610 0.266 1.00 90.88 205 ALA A O 1
ATOM 1689 N N . VAL A 1 206 ? -16.662 -11.461 -0.595 1.00 90.00 206 VAL A N 1
ATOM 1690 C CA . VAL A 1 206 ? -16.352 -10.715 0.628 1.00 90.00 206 VAL A CA 1
ATOM 1691 C C . VAL A 1 206 ? -17.378 -9.600 0.828 1.00 90.00 206 VAL A C 1
ATOM 1693 O O . VAL A 1 206 ? -17.668 -8.812 -0.075 1.00 90.00 206 VAL A O 1
ATOM 1696 N N . THR A 1 207 ? -17.920 -9.499 2.041 1.00 88.06 207 THR A N 1
ATOM 1697 C CA . THR A 1 207 ? -18.904 -8.464 2.380 1.00 88.06 207 THR A CA 1
ATOM 1698 C C . THR A 1 207 ? -18.277 -7.079 2.237 1.00 88.06 207 THR A C 1
ATOM 1700 O O . THR A 1 207 ? -17.271 -6.789 2.880 1.00 88.06 207 THR A O 1
ATOM 1703 N N . THR A 1 208 ? -18.879 -6.212 1.422 1.00 86.62 208 THR A N 1
ATOM 1704 C CA . THR A 1 208 ? -18.442 -4.818 1.267 1.00 86.62 208 THR A CA 1
ATOM 1705 C C . THR A 1 208 ? -19.499 -3.884 1.845 1.00 86.62 208 THR A C 1
ATOM 1707 O O . THR A 1 208 ? -20.637 -3.872 1.375 1.00 86.62 208 THR A O 1
ATOM 1710 N N . ASP A 1 209 ? -19.148 -3.104 2.865 1.00 85.25 209 ASP A N 1
ATOM 1711 C CA . ASP A 1 209 ? -20.045 -2.120 3.474 1.00 85.25 209 ASP A CA 1
ATOM 1712 C C . ASP A 1 209 ? -19.287 -0.862 3.948 1.00 85.25 209 ASP A C 1
ATOM 1714 O O . ASP A 1 209 ? -18.137 -0.627 3.583 1.00 85.25 209 ASP A O 1
ATOM 1718 N N . ASN A 1 210 ? -19.951 -0.002 4.725 1.00 80.38 210 ASN A N 1
ATOM 1719 C CA . ASN A 1 210 ? -19.350 1.217 5.281 1.00 80.38 210 ASN A CA 1
ATOM 1720 C C . ASN A 1 210 ? -18.844 1.024 6.724 1.00 80.38 210 ASN A C 1
ATOM 1722 O O . ASN A 1 210 ? -18.618 2.008 7.431 1.00 80.38 210 ASN A O 1
ATOM 1726 N N . ARG A 1 211 ? -18.724 -0.216 7.213 1.00 76.62 211 ARG A N 1
ATOM 1727 C CA . ARG A 1 211 ? -18.369 -0.520 8.603 1.00 76.62 211 ARG A CA 1
ATOM 1728 C C . ARG A 1 211 ? -17.014 -1.203 8.669 1.00 76.62 211 ARG A C 1
ATOM 1730 O O . ARG A 1 211 ? -16.641 -1.990 7.814 1.00 76.62 211 ARG A O 1
ATOM 1737 N N . THR A 1 212 ? -16.261 -0.895 9.717 1.00 78.00 212 THR A N 1
ATOM 1738 C CA . THR A 1 212 ? -14.969 -1.538 9.949 1.00 78.00 212 THR A CA 1
ATOM 1739 C C . THR A 1 212 ? -15.200 -2.931 10.541 1.00 78.00 212 THR A C 1
ATOM 1741 O O . THR A 1 212 ? -15.707 -3.057 11.656 1.00 78.00 212 THR A O 1
ATOM 1744 N N . HIS A 1 213 ? -14.799 -3.970 9.808 1.00 77.25 213 HIS A N 1
ATOM 1745 C CA . HIS A 1 213 ? -14.821 -5.361 10.270 1.00 77.25 213 HIS A CA 1
ATOM 1746 C C . HIS A 1 213 ? -13.490 -5.696 10.944 1.00 77.25 213 HIS A C 1
ATOM 1748 O O . HIS A 1 213 ? -12.431 -5.552 10.326 1.00 77.25 213 HIS A O 1
ATOM 1754 N N . ARG A 1 214 ? -13.536 -6.092 12.224 1.00 78.62 214 ARG A N 1
ATOM 1755 C CA . ARG A 1 214 ? -12.370 -6.540 13.003 1.00 78.62 214 ARG A CA 1
ATOM 1756 C C . ARG A 1 214 ? -12.713 -7.745 13.862 1.00 78.62 214 ARG A C 1
ATOM 1758 O O . ARG A 1 214 ? -13.799 -7.791 14.436 1.00 78.62 214 ARG A O 1
ATOM 1765 N N . LYS A 1 215 ? -11.761 -8.669 14.024 1.00 73.19 215 LYS A N 1
ATOM 1766 C CA . LYS A 1 215 ? -11.944 -9.856 14.884 1.00 73.19 215 LYS A CA 1
ATOM 1767 C C . LYS A 1 215 ? -11.839 -9.543 16.376 1.00 73.19 215 LYS A C 1
ATOM 1769 O O . LYS A 1 215 ? -12.569 -10.127 17.170 1.00 73.19 215 LYS A O 1
ATOM 1774 N N . ASN A 1 216 ? -10.955 -8.621 16.765 1.00 73.81 216 ASN A N 1
ATOM 1775 C CA . ASN A 1 216 ? -10.715 -8.303 18.173 1.00 73.81 216 ASN A CA 1
ATOM 1776 C C . ASN A 1 216 ? -11.317 -6.954 18.570 1.00 73.81 216 ASN A C 1
ATOM 1778 O O . ASN A 1 216 ? -11.168 -5.950 17.874 1.00 73.81 216 ASN A O 1
ATOM 1782 N N . LEU A 1 217 ? -11.906 -6.913 19.766 1.00 65.81 217 LEU A N 1
ATOM 1783 C CA . LEU A 1 217 ? -12.465 -5.693 20.354 1.00 65.81 217 LEU A CA 1
ATOM 1784 C C . LEU A 1 217 ? -11.390 -4.621 20.608 1.00 65.81 217 LEU A C 1
ATOM 1786 O O . LEU A 1 217 ? -11.643 -3.434 20.425 1.00 65.81 217 LEU A O 1
ATOM 1790 N N . PHE A 1 218 ? -10.178 -5.041 20.986 1.00 65.00 218 PHE A N 1
ATOM 1791 C CA . PHE A 1 218 ? -9.035 -4.138 21.144 1.00 65.00 218 PHE A CA 1
ATOM 1792 C C . PHE A 1 218 ? -8.628 -3.495 19.812 1.00 65.00 218 PHE A C 1
ATOM 1794 O O . PHE A 1 218 ? -8.466 -2.278 19.754 1.00 65.00 218 PHE A O 1
ATOM 1801 N N . ASP A 1 219 ? -8.558 -4.272 18.729 1.00 61.72 219 ASP A N 1
ATOM 1802 C CA . ASP A 1 219 ? -8.235 -3.752 17.394 1.00 61.72 219 ASP A CA 1
ATOM 1803 C C . ASP A 1 219 ? -9.318 -2.784 16.900 1.00 61.72 219 ASP A C 1
ATOM 1805 O O . ASP A 1 219 ? -9.016 -1.769 16.275 1.00 61.72 219 ASP A O 1
ATOM 1809 N N . TYR A 1 220 ? -10.584 -3.041 17.237 1.00 66.19 220 TYR A N 1
ATOM 1810 C CA . TYR A 1 220 ? -11.693 -2.127 16.961 1.00 66.19 220 TYR A CA 1
ATOM 1811 C C . TYR A 1 220 ? -11.562 -0.793 17.723 1.00 66.19 220 TYR A C 1
ATOM 1813 O O . TYR A 1 220 ? -11.788 0.274 17.150 1.00 66.19 220 TYR A O 1
ATOM 1821 N N . LEU A 1 221 ? -11.149 -0.828 18.996 1.00 62.06 221 LEU A N 1
ATOM 1822 C CA . LEU A 1 221 ? -10.955 0.370 19.824 1.00 62.06 221 LEU A CA 1
ATOM 1823 C C . LEU A 1 221 ? -9.757 1.217 19.370 1.00 62.06 221 LEU A C 1
ATOM 1825 O O . LEU A 1 221 ? -9.866 2.441 19.328 1.00 62.06 221 LEU A O 1
ATOM 1829 N N . PHE A 1 222 ? -8.634 0.586 19.013 1.00 60.28 222 PHE A N 1
ATOM 1830 C CA . PHE A 1 222 ? -7.410 1.296 18.621 1.00 60.28 222 PHE A CA 1
ATOM 1831 C C . PHE A 1 222 ? -7.372 1.716 17.144 1.00 60.28 222 PHE A C 1
ATOM 1833 O O . PHE A 1 222 ? -6.690 2.684 16.817 1.00 60.28 222 PHE A O 1
ATOM 1840 N N . SER A 1 223 ? -8.117 1.051 16.252 1.00 58.72 223 SER A N 1
ATOM 1841 C CA . SER A 1 223 ? -8.228 1.473 14.843 1.00 58.72 223 SER A CA 1
ATOM 1842 C C . SER A 1 223 ? -9.196 2.638 14.627 1.00 58.72 223 SER A C 1
ATOM 1844 O O . SER A 1 223 ? -9.062 3.376 13.651 1.00 58.72 223 SER A O 1
ATOM 1846 N N . ASN A 1 224 ? -10.141 2.866 15.545 1.00 65.12 224 ASN A N 1
ATOM 1847 C CA . ASN A 1 224 ? -10.990 4.051 15.512 1.00 65.12 224 ASN A CA 1
ATOM 1848 C C . ASN A 1 224 ? -10.270 5.230 16.178 1.00 65.12 224 ASN A C 1
ATOM 1850 O O . ASN A 1 224 ? -10.394 5.464 17.380 1.00 65.12 224 ASN A O 1
ATOM 1854 N N . THR A 1 225 ? -9.534 6.001 15.380 1.00 59.84 225 THR A N 1
ATOM 1855 C CA . THR A 1 225 ? -8.700 7.122 15.841 1.00 59.84 225 THR A CA 1
ATOM 1856 C C . THR A 1 225 ? -9.485 8.159 16.646 1.00 59.84 225 THR A C 1
ATOM 1858 O O . THR A 1 225 ? -8.957 8.720 17.601 1.00 59.84 225 THR A O 1
ATOM 1861 N N . HIS A 1 226 ? -10.756 8.389 16.306 1.00 65.44 226 HIS A N 1
ATOM 1862 C CA . HIS A 1 226 ? -11.620 9.317 17.037 1.00 65.44 226 HIS A CA 1
ATOM 1863 C C . HIS A 1 226 ? -11.989 8.777 18.427 1.00 65.44 226 HIS A C 1
ATOM 1865 O O . HIS A 1 226 ? -11.965 9.511 19.413 1.00 65.44 226 HIS A O 1
ATOM 1871 N N . LEU A 1 227 ? -12.293 7.480 18.527 1.00 67.44 227 LEU A N 1
ATOM 1872 C CA . LEU A 1 227 ? -12.586 6.825 19.802 1.00 67.44 227 LEU A CA 1
ATOM 1873 C C . LEU A 1 227 ? -11.325 6.739 20.671 1.00 67.44 227 LEU A C 1
ATOM 1875 O O . LEU A 1 227 ? -11.376 7.107 21.843 1.00 67.44 227 LEU A O 1
ATOM 1879 N N . ALA A 1 228 ? -10.188 6.349 20.091 1.00 66.31 228 ALA A N 1
ATOM 1880 C CA . ALA A 1 228 ? -8.894 6.325 20.767 1.00 66.31 228 ALA A CA 1
ATOM 1881 C C . ALA A 1 228 ? -8.496 7.714 21.295 1.00 66.31 228 ALA A C 1
ATOM 1883 O O . ALA A 1 228 ? -8.103 7.836 22.452 1.00 66.31 228 ALA A O 1
ATOM 1884 N N . TYR A 1 229 ? -8.669 8.771 20.492 1.00 75.06 229 TYR A N 1
ATOM 1885 C CA . TYR A 1 229 ? -8.419 10.155 20.906 1.00 75.06 229 TYR A CA 1
ATOM 1886 C C . TYR A 1 229 ? -9.330 10.588 22.063 1.00 75.06 229 TYR A C 1
ATOM 1888 O O . TYR A 1 229 ? -8.857 11.155 23.047 1.00 75.06 229 TYR A O 1
ATOM 1896 N N . ASN A 1 230 ? -10.624 10.269 21.996 1.00 78.88 230 ASN A N 1
ATOM 1897 C CA . ASN A 1 230 ? -11.568 10.598 23.064 1.00 78.88 230 ASN A CA 1
ATOM 1898 C C . ASN A 1 230 ? -11.286 9.821 24.357 1.00 78.88 230 ASN A C 1
ATOM 1900 O O . ASN A 1 230 ? -11.378 10.399 25.439 1.00 78.88 230 ASN A O 1
ATOM 1904 N N . LEU A 1 231 ? -10.902 8.544 24.266 1.00 80.00 231 LEU A N 1
ATOM 1905 C CA . LEU A 1 231 ? -10.476 7.749 25.421 1.00 80.00 231 LEU A CA 1
ATOM 1906 C C . LEU A 1 231 ? -9.183 8.289 26.033 1.00 80.00 231 LEU A C 1
ATOM 1908 O O . LEU A 1 231 ? -9.091 8.407 27.251 1.00 80.00 231 LEU A O 1
ATOM 1912 N N . PHE A 1 232 ? -8.207 8.653 25.202 1.00 81.75 232 PHE A N 1
ATOM 1913 C CA . PHE A 1 232 ? -6.945 9.235 25.648 1.00 81.75 232 PHE A CA 1
ATOM 1914 C C . PHE A 1 232 ? -7.172 10.574 26.360 1.00 81.75 232 PHE A C 1
ATOM 1916 O O . PHE A 1 232 ? -6.688 10.772 27.473 1.00 81.75 232 PHE A O 1
ATOM 1923 N N . ASN A 1 233 ? -7.986 11.459 25.779 1.00 81.94 233 ASN A N 1
ATOM 1924 C CA . ASN A 1 233 ? -8.382 12.711 26.421 1.00 81.94 233 ASN A CA 1
ATOM 1925 C C . ASN A 1 233 ? -9.145 12.467 27.726 1.00 81.94 233 ASN A C 1
ATOM 1927 O O . ASN A 1 233 ? -8.854 13.113 28.729 1.00 81.94 233 ASN A O 1
ATOM 1931 N N . GLY A 1 234 ? -10.086 11.519 27.742 1.00 88.88 234 GLY A N 1
ATOM 1932 C CA . GLY A 1 234 ? -10.821 11.140 28.949 1.00 88.88 234 GLY A CA 1
ATOM 1933 C C . GLY A 1 234 ? -9.893 10.646 30.060 1.00 88.88 234 GLY A C 1
ATOM 1934 O O . GLY A 1 234 ? -10.008 11.090 31.201 1.00 88.88 234 GLY A O 1
ATOM 1935 N N . PHE A 1 235 ? -8.921 9.798 29.721 1.00 89.69 235 PHE A N 1
ATOM 1936 C CA . PHE A 1 235 ? -7.894 9.327 30.648 1.00 89.69 235 PHE A CA 1
ATOM 1937 C C . PHE A 1 235 ? -7.051 10.483 31.204 1.00 89.69 235 PHE A C 1
ATOM 1939 O O . PHE A 1 235 ? -6.848 10.557 32.413 1.00 89.69 235 PHE A O 1
ATOM 1946 N N . PHE A 1 236 ? -6.618 11.428 30.362 1.00 88.31 236 PHE A N 1
ATOM 1947 C CA . PHE A 1 236 ? -5.862 12.604 30.810 1.00 88.31 236 PHE A CA 1
ATOM 1948 C C . PHE A 1 236 ? -6.680 13.538 31.701 1.00 88.31 236 PHE A C 1
ATOM 1950 O O . PHE A 1 236 ? -6.160 14.034 32.699 1.00 88.31 236 PHE A O 1
ATOM 1957 N N . ILE A 1 237 ? -7.959 13.751 31.388 1.00 92.25 237 ILE A N 1
ATOM 1958 C CA . ILE A 1 237 ? -8.867 14.536 32.232 1.00 92.25 237 ILE A CA 1
ATOM 1959 C C . ILE A 1 237 ? -9.020 13.868 33.601 1.00 92.25 237 ILE A C 1
ATOM 1961 O O . ILE A 1 237 ? -8.906 14.546 34.619 1.00 92.25 237 ILE A O 1
ATOM 1965 N N . LEU A 1 238 ? -9.222 12.546 33.644 1.00 93.31 238 LEU A N 1
ATOM 1966 C CA . LEU A 1 238 ? -9.303 11.792 34.897 1.00 93.31 238 LEU A CA 1
ATOM 1967 C C . LEU A 1 238 ? -7.989 11.844 35.683 1.00 93.31 238 LEU A C 1
ATOM 1969 O O . LEU A 1 238 ? -8.015 12.025 36.897 1.00 93.31 238 LEU A O 1
ATOM 1973 N N . LEU A 1 239 ? -6.845 11.746 35.006 1.00 92.69 239 LEU A N 1
ATOM 1974 C CA . LEU A 1 239 ? -5.529 11.839 35.630 1.00 92.69 239 LEU A CA 1
ATOM 1975 C C . LEU A 1 239 ? -5.296 13.232 36.232 1.00 92.69 239 LEU A C 1
ATOM 1977 O O . LEU A 1 239 ? -4.923 13.336 37.400 1.00 92.69 239 LEU A O 1
ATOM 1981 N N . ILE A 1 240 ? -5.606 14.303 35.498 1.00 92.38 240 ILE A N 1
ATOM 1982 C CA . ILE A 1 240 ? -5.541 15.681 36.007 1.00 92.38 240 ILE A CA 1
ATOM 1983 C C . ILE A 1 240 ? -6.511 15.873 37.177 1.00 92.38 240 ILE A C 1
ATOM 1985 O O . ILE A 1 240 ? -6.113 16.400 38.213 1.00 92.38 240 ILE A O 1
ATOM 1989 N N . ALA A 1 241 ? -7.756 15.408 37.059 1.00 93.81 241 ALA A N 1
ATOM 1990 C CA . ALA A 1 241 ? -8.736 15.485 38.138 1.00 93.81 241 ALA A CA 1
ATOM 1991 C C . ALA A 1 241 ? -8.249 14.742 39.392 1.00 93.81 241 ALA A C 1
ATOM 1993 O O . ALA A 1 241 ? -8.345 15.277 40.493 1.00 93.81 241 ALA A O 1
ATOM 1994 N N . SER A 1 242 ? -7.656 13.555 39.234 1.00 92.19 242 SER A N 1
ATOM 1995 C CA . SER A 1 242 ? -7.087 12.787 40.345 1.00 92.19 242 SER A CA 1
ATOM 1996 C C . SER A 1 242 ? -5.927 13.521 41.027 1.00 92.19 242 SER A C 1
ATOM 1998 O O . SER A 1 242 ? -5.876 13.570 42.255 1.00 92.19 242 SER A O 1
ATOM 2000 N N . LEU A 1 243 ? -5.050 14.170 40.252 1.00 91.62 243 LEU A N 1
ATOM 2001 C CA . LEU A 1 243 ? -3.947 14.980 40.773 1.00 91.62 243 LEU A CA 1
ATOM 2002 C C . LEU A 1 243 ? -4.459 16.217 41.512 1.00 91.62 243 LEU A C 1
ATOM 2004 O O . LEU A 1 243 ? -3.938 16.546 42.573 1.00 91.62 243 LEU A O 1
ATOM 2008 N N . LEU A 1 244 ? -5.495 16.876 40.990 1.00 92.38 244 LEU A N 1
ATOM 2009 C CA . LEU A 1 244 ? -6.126 18.028 41.634 1.00 92.38 244 LEU A CA 1
ATOM 2010 C C . LEU A 1 244 ? -6.835 17.639 42.934 1.00 92.38 244 LEU A C 1
ATOM 2012 O O . LEU A 1 244 ? -6.690 18.342 43.930 1.00 92.38 244 LEU A O 1
ATOM 2016 N N . ILE A 1 245 ? -7.551 16.510 42.957 1.00 92.75 245 ILE A N 1
ATOM 2017 C CA . ILE A 1 245 ? -8.185 15.974 44.171 1.00 92.75 245 ILE A CA 1
ATOM 2018 C C . ILE A 1 245 ? -7.120 15.615 45.209 1.00 92.75 245 ILE A C 1
ATOM 2020 O O . ILE A 1 245 ? -7.251 15.981 46.376 1.00 92.75 245 ILE A O 1
ATOM 2024 N N . TYR A 1 246 ? -6.045 14.945 44.793 1.00 88.31 246 TYR A N 1
ATOM 2025 C CA . TYR A 1 246 ? -4.927 14.611 45.671 1.00 88.31 246 TYR A CA 1
ATOM 2026 C C . TYR A 1 246 ? -4.241 15.867 46.224 1.00 88.31 246 TYR A C 1
ATOM 2028 O O . TYR A 1 246 ? -3.972 15.956 47.421 1.00 88.31 246 TYR A O 1
ATOM 2036 N N . PHE A 1 247 ? -4.019 16.875 45.381 1.00 85.88 247 PHE A N 1
ATOM 2037 C CA . PHE A 1 247 ? -3.458 18.155 45.799 1.00 85.88 247 PHE A CA 1
ATOM 2038 C C . PHE A 1 247 ? -4.378 18.889 46.784 1.00 85.88 247 PHE A C 1
ATOM 2040 O O . PHE A 1 247 ? -3.920 19.340 47.831 1.00 85.88 247 PHE A O 1
ATOM 2047 N N . ALA A 1 248 ? -5.684 18.948 46.509 1.00 87.69 248 ALA A N 1
ATOM 2048 C CA . ALA A 1 248 ? -6.670 19.523 47.419 1.00 87.69 248 ALA A CA 1
ATOM 2049 C C . ALA A 1 248 ? -6.694 18.783 48.767 1.00 87.69 248 ALA A C 1
ATOM 2051 O O . ALA A 1 248 ? -6.725 19.422 49.814 1.00 87.69 248 ALA A O 1
ATOM 2052 N N . TYR A 1 249 ? -6.603 17.450 48.757 1.00 89.00 249 TYR A N 1
ATOM 2053 C CA . TYR A 1 249 ? -6.478 16.639 49.967 1.00 89.00 249 TYR A CA 1
ATOM 2054 C C . TYR A 1 249 ? -5.214 16.983 50.773 1.00 89.00 249 TYR A C 1
ATOM 2056 O O . TYR A 1 249 ? -5.293 17.147 51.991 1.00 89.00 249 TYR A O 1
ATOM 2064 N N . LEU A 1 250 ? -4.058 17.152 50.121 1.00 82.50 250 LEU A N 1
ATOM 2065 C CA . LEU A 1 250 ? -2.815 17.562 50.791 1.00 82.50 250 LEU A CA 1
ATOM 2066 C C . LEU A 1 250 ? -2.923 18.954 51.427 1.00 82.50 250 LEU A C 1
ATOM 2068 O O . LEU A 1 250 ? -2.462 19.149 52.552 1.00 82.50 250 LEU A O 1
ATOM 2072 N N . VAL A 1 251 ? -3.561 19.902 50.733 1.00 82.12 251 VAL A N 1
ATOM 2073 C CA . VAL A 1 251 ? -3.811 21.257 51.247 1.00 82.12 251 VAL A CA 1
ATOM 2074 C C . VAL A 1 251 ? -4.767 21.224 52.443 1.00 82.12 251 VAL A C 1
ATOM 2076 O O . VAL A 1 251 ? -4.467 21.807 53.481 1.00 82.12 251 VAL A O 1
ATOM 2079 N N . LEU A 1 252 ? -5.885 20.500 52.336 1.00 83.88 252 LEU A N 1
ATOM 2080 C CA . LEU A 1 252 ? -6.906 20.408 53.388 1.00 83.88 252 LEU A CA 1
ATOM 2081 C C . LEU A 1 252 ? -6.419 19.678 54.645 1.00 83.88 252 LEU A C 1
ATOM 2083 O O . LEU A 1 252 ? -6.835 20.013 55.749 1.00 83.88 252 LEU A O 1
ATOM 2087 N N . THR A 1 253 ? -5.532 18.694 54.497 1.00 83.81 253 THR A N 1
ATOM 2088 C CA . THR A 1 253 ? -4.961 17.950 55.632 1.00 83.81 253 THR A CA 1
ATOM 2089 C C . THR A 1 253 ? -3.747 18.638 56.262 1.00 83.81 253 THR A C 1
ATOM 2091 O O . THR A 1 253 ? -3.157 18.091 57.192 1.00 83.81 253 THR A O 1
ATOM 2094 N N . GLY A 1 254 ? -3.348 19.822 55.775 1.00 70.56 254 GLY A N 1
ATOM 2095 C CA . GLY A 1 254 ? -2.189 20.560 56.289 1.00 70.56 254 GLY A CA 1
ATOM 2096 C C . GLY A 1 254 ? -0.847 19.865 56.035 1.00 70.56 254 GLY A C 1
ATOM 2097 O O . GLY A 1 254 ? 0.177 20.282 56.573 1.00 70.56 254 GLY A O 1
ATOM 2098 N N . LYS A 1 255 ? -0.817 18.826 55.188 1.00 60.44 255 LYS A N 1
ATOM 2099 C CA . LYS A 1 255 ? 0.401 18.119 54.760 1.00 60.44 255 LYS A CA 1
ATOM 2100 C C . LYS A 1 255 ? 1.128 18.880 53.646 1.00 60.44 255 LYS A C 1
ATOM 2102 O O . LYS A 1 255 ? 1.592 18.302 52.670 1.00 60.44 255 LYS A O 1
ATOM 2107 N N . THR A 1 256 ? 1.243 20.197 53.780 1.00 58.47 256 THR A N 1
ATOM 2108 C CA . THR A 1 256 ? 1.895 21.081 52.801 1.00 58.47 256 THR A CA 1
ATOM 2109 C C . THR A 1 256 ? 3.365 21.328 53.126 1.00 58.47 256 THR A C 1
ATOM 2111 O O . THR A 1 256 ? 3.930 22.343 52.724 1.00 58.47 256 THR A O 1
ATOM 2114 N N . ASN A 1 257 ? 4.027 20.413 53.837 1.00 63.22 257 ASN A N 1
ATOM 2115 C CA . ASN A 1 257 ? 5.479 20.448 53.950 1.00 63.22 257 ASN A CA 1
ATOM 2116 C C . ASN A 1 257 ? 6.076 19.826 52.683 1.00 63.22 257 ASN A C 1
ATOM 2118 O O . ASN A 1 257 ? 6.497 18.672 52.660 1.00 63.22 257 ASN A O 1
ATOM 2122 N N . ILE A 1 258 ? 6.117 20.616 51.607 1.00 60.56 258 ILE A N 1
ATOM 2123 C CA . ILE A 1 258 ? 6.769 20.268 50.331 1.00 60.56 258 ILE A CA 1
ATOM 2124 C C . ILE A 1 258 ? 8.190 19.717 50.566 1.00 60.56 258 ILE A C 1
ATOM 2126 O O . ILE A 1 258 ? 8.647 18.836 49.845 1.00 60.56 258 ILE A O 1
ATOM 2130 N N . ILE A 1 259 ? 8.859 20.164 51.634 1.00 58.91 259 ILE A N 1
ATOM 2131 C CA . ILE A 1 259 ? 10.179 19.694 52.068 1.00 58.91 259 ILE A CA 1
ATOM 2132 C C . ILE A 1 259 ? 10.156 18.240 52.581 1.00 58.91 259 ILE A C 1
ATOM 2134 O O . ILE A 1 259 ? 11.090 17.492 52.295 1.00 58.91 259 ILE A O 1
ATOM 2138 N N . GLU A 1 260 ? 9.125 17.804 53.314 1.00 63.69 260 GLU A N 1
ATOM 2139 C CA . GLU A 1 260 ? 8.984 16.393 53.715 1.00 63.69 260 GLU A CA 1
ATOM 2140 C C . GLU A 1 260 ? 8.615 15.506 52.530 1.00 63.69 260 GLU A C 1
ATOM 2142 O O . GLU A 1 260 ? 9.183 14.428 52.390 1.00 63.69 260 GLU A O 1
ATOM 2147 N N . TRP A 1 261 ? 7.752 15.981 51.630 1.00 61.00 261 TRP A N 1
ATOM 2148 C CA . TRP A 1 261 ? 7.390 15.241 50.421 1.00 61.00 261 TRP A CA 1
ATOM 2149 C C . TRP A 1 261 ? 8.586 15.056 49.469 1.00 61.00 261 TRP A C 1
ATOM 2151 O O . TRP A 1 261 ? 8.811 13.955 48.974 1.00 61.00 261 TRP A O 1
ATOM 2161 N N . ILE A 1 262 ? 9.430 16.081 49.284 1.00 59.50 262 ILE A N 1
ATOM 2162 C CA . ILE A 1 262 ? 10.701 15.960 48.540 1.00 59.50 262 ILE A CA 1
ATOM 2163 C C . ILE A 1 262 ? 11.658 14.981 49.243 1.00 59.50 262 ILE A C 1
ATOM 2165 O O . ILE A 1 262 ? 12.345 14.206 48.577 1.00 59.50 262 ILE A O 1
ATOM 2169 N N . LYS A 1 263 ? 11.697 14.962 50.584 1.00 61.66 263 LYS A N 1
ATOM 2170 C CA . LYS A 1 263 ? 12.490 13.984 51.350 1.00 61.66 263 LYS A CA 1
ATOM 2171 C C . LYS A 1 263 ? 11.952 12.553 51.213 1.00 61.66 263 LYS A C 1
ATOM 2173 O O . LYS A 1 263 ? 12.760 11.632 51.108 1.00 61.66 263 LYS A O 1
ATOM 2178 N N . GLU A 1 264 ? 10.636 12.348 51.180 1.00 62.97 264 GLU A N 1
ATOM 2179 C CA . GLU A 1 264 ? 10.022 11.036 50.930 1.00 62.97 264 GLU A CA 1
ATOM 2180 C C . GLU A 1 264 ? 10.224 10.565 49.485 1.00 62.97 264 GLU A C 1
ATOM 2182 O O . GLU A 1 264 ? 10.634 9.427 49.274 1.00 62.97 264 GLU A O 1
ATOM 2187 N N . MET A 1 265 ? 10.053 11.438 48.488 1.00 56.69 265 MET A N 1
ATOM 2188 C CA . MET A 1 265 ? 10.318 11.115 47.078 1.00 56.69 265 MET A CA 1
ATOM 2189 C C . MET A 1 265 ? 11.801 10.792 46.835 1.00 56.69 265 MET A C 1
ATOM 2191 O O . MET A 1 265 ? 12.120 9.849 46.112 1.00 56.69 265 MET A O 1
ATOM 2195 N N . ASN A 1 266 ? 12.725 11.492 47.504 1.00 56.56 266 ASN A N 1
ATOM 2196 C CA . ASN A 1 266 ? 14.151 11.150 47.471 1.00 56.56 266 ASN A CA 1
ATOM 2197 C C . ASN A 1 266 ? 14.467 9.829 48.197 1.00 56.56 266 ASN A C 1
ATOM 2199 O O . ASN A 1 266 ? 15.361 9.104 47.762 1.00 56.56 266 ASN A O 1
ATOM 2203 N N . LYS A 1 267 ? 13.721 9.463 49.251 1.00 60.28 267 LYS A N 1
ATOM 2204 C CA . LYS A 1 267 ? 13.799 8.123 49.866 1.00 60.28 267 LYS A CA 1
ATOM 2205 C C . LYS A 1 267 ? 13.287 7.028 48.926 1.00 60.28 267 LYS A C 1
ATOM 2207 O O . LYS A 1 267 ? 13.903 5.967 48.860 1.00 60.28 267 LYS A O 1
ATOM 2212 N N . ILE A 1 268 ? 12.211 7.282 48.180 1.00 58.78 268 ILE A N 1
ATOM 2213 C CA . ILE A 1 268 ? 11.680 6.354 47.169 1.00 58.78 268 ILE A CA 1
ATOM 2214 C C . ILE A 1 268 ? 12.699 6.172 46.032 1.00 58.78 268 ILE A C 1
ATOM 2216 O O . ILE A 1 268 ? 13.001 5.035 45.676 1.00 58.78 268 ILE A O 1
ATOM 2220 N N . ASN A 1 269 ? 13.327 7.253 45.551 1.00 52.09 269 ASN A N 1
ATOM 2221 C CA . ASN A 1 269 ? 14.398 7.178 44.548 1.00 52.09 269 ASN A CA 1
ATOM 2222 C C . ASN A 1 269 ? 15.653 6.437 45.056 1.00 52.09 269 ASN A C 1
ATOM 2224 O O . ASN A 1 269 ? 16.268 5.668 44.314 1.00 52.09 269 ASN A O 1
ATOM 2228 N N . ALA A 1 270 ? 16.017 6.594 46.333 1.00 53.22 270 ALA A N 1
ATOM 2229 C CA . ALA A 1 270 ? 17.088 5.809 46.953 1.00 53.22 270 ALA A CA 1
ATOM 2230 C C . ALA A 1 270 ? 16.731 4.309 47.065 1.00 53.22 270 ALA A C 1
ATOM 2232 O O . ALA A 1 270 ? 17.598 3.452 46.896 1.00 53.22 270 ALA A O 1
ATOM 2233 N N . GLY A 1 271 ? 15.451 3.980 47.276 1.00 51.50 271 GLY A N 1
ATOM 2234 C CA . GLY A 1 271 ? 14.933 2.608 47.241 1.00 51.50 271 GLY A CA 1
ATOM 2235 C C . GLY A 1 271 ? 14.926 1.991 45.836 1.00 51.50 271 GLY A C 1
ATOM 2236 O O . GLY A 1 271 ? 15.278 0.821 45.679 1.00 51.50 271 GLY A O 1
ATOM 2237 N N . THR A 1 272 ? 14.621 2.774 44.794 1.00 49.56 272 THR A N 1
ATOM 2238 C CA . THR A 1 272 ? 14.681 2.303 43.397 1.00 49.56 272 THR A CA 1
ATOM 2239 C C . THR A 1 272 ? 16.104 2.027 42.917 1.00 49.56 272 THR A C 1
ATOM 2241 O O . THR A 1 272 ? 16.298 1.135 42.096 1.00 49.56 272 THR A O 1
ATOM 2244 N N . SER A 1 273 ? 17.115 2.699 43.478 1.00 50.41 273 SER A N 1
ATOM 2245 C CA . SER A 1 273 ? 18.526 2.359 43.241 1.00 50.41 273 SER A CA 1
ATOM 2246 C C . SER A 1 273 ? 18.884 0.977 43.797 1.00 50.41 273 SER A C 1
ATOM 2248 O O . SER A 1 273 ? 19.627 0.236 43.161 1.00 50.41 273 SER A O 1
ATOM 2250 N N . SER A 1 274 ? 18.301 0.583 44.934 1.00 49.59 274 SER A N 1
ATOM 2251 C CA . SER A 1 274 ? 18.462 -0.766 45.497 1.00 49.59 274 SER A CA 1
ATOM 2252 C C . SER A 1 274 ? 17.750 -1.829 44.644 1.00 49.59 274 SER A C 1
ATOM 2254 O O . SER A 1 274 ? 18.305 -2.891 44.377 1.00 49.59 274 SER A O 1
ATOM 2256 N N . LEU A 1 275 ? 16.568 -1.508 44.102 1.00 44.69 275 LEU A N 1
ATOM 2257 C CA . LEU A 1 275 ? 15.841 -2.358 43.147 1.00 44.69 275 LEU A CA 1
ATOM 2258 C C . LEU A 1 275 ? 16.568 -2.500 41.797 1.00 44.69 275 LEU A C 1
ATOM 2260 O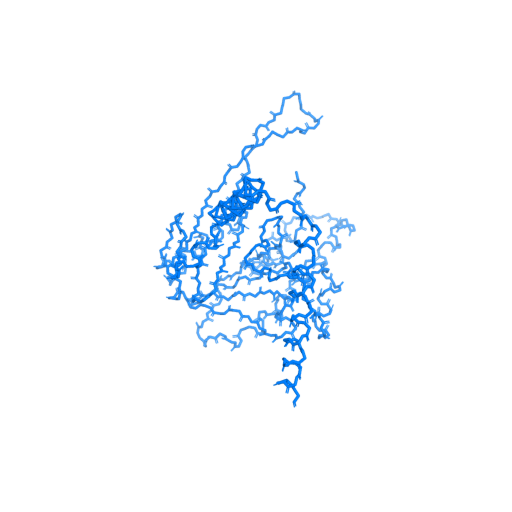 O . LEU A 1 275 ? 16.599 -3.598 41.253 1.00 44.69 275 LEU A O 1
ATOM 2264 N N . MET A 1 276 ? 17.217 -1.446 41.284 1.00 45.56 276 MET A N 1
ATOM 2265 C CA . MET A 1 276 ? 18.083 -1.534 40.096 1.00 45.56 276 MET A CA 1
ATOM 2266 C C . MET A 1 276 ? 19.343 -2.374 40.337 1.00 45.56 276 MET A C 1
ATOM 2268 O O . MET A 1 276 ? 19.801 -3.039 39.413 1.00 45.56 276 MET A O 1
ATOM 2272 N N . ILE A 1 277 ? 19.906 -2.362 41.550 1.00 51.25 277 ILE A N 1
ATOM 2273 C CA . ILE A 1 277 ? 21.055 -3.208 41.919 1.00 51.25 277 ILE A CA 1
ATOM 2274 C C . ILE A 1 277 ? 20.631 -4.682 42.007 1.00 51.25 277 ILE A C 1
ATOM 2276 O O . ILE A 1 277 ? 21.331 -5.551 41.493 1.00 51.25 277 ILE A O 1
ATOM 2280 N N . VAL A 1 278 ? 19.454 -4.965 42.572 1.00 48.22 278 VAL A N 1
ATOM 2281 C CA . VAL A 1 278 ? 18.879 -6.320 42.601 1.00 48.22 278 VAL A CA 1
ATOM 2282 C C . VAL A 1 278 ? 18.535 -6.812 41.188 1.00 48.22 278 VAL A C 1
ATOM 2284 O O . VAL A 1 278 ? 18.854 -7.948 40.853 1.00 48.22 278 VAL A O 1
ATOM 2287 N N . LEU A 1 279 ? 17.980 -5.957 40.322 1.00 41.19 279 LEU A N 1
ATOM 2288 C CA . LEU A 1 279 ? 17.722 -6.282 38.912 1.00 41.19 279 LEU A CA 1
ATOM 2289 C C . LEU A 1 279 ? 19.009 -6.472 38.093 1.00 41.19 279 LEU A C 1
ATOM 2291 O O . LEU A 1 279 ? 19.044 -7.348 37.237 1.00 41.19 279 LEU A O 1
ATOM 2295 N N . LYS A 1 280 ? 20.084 -5.721 38.369 1.00 46.97 280 LYS A N 1
ATOM 2296 C CA . LYS A 1 280 ? 21.395 -5.937 37.728 1.00 46.97 280 LYS A CA 1
ATOM 2297 C C . LYS A 1 280 ? 22.027 -7.277 38.109 1.00 46.97 280 LYS A C 1
ATOM 2299 O O . LYS A 1 280 ? 22.594 -7.919 37.236 1.00 46.97 280 LYS A O 1
ATOM 2304 N N . ASN A 1 281 ? 21.893 -7.706 39.365 1.00 46.06 281 ASN A N 1
ATOM 2305 C CA . ASN A 1 281 ? 22.414 -8.995 39.839 1.00 46.06 281 ASN A CA 1
ATOM 2306 C C . ASN A 1 281 ? 21.549 -10.201 39.426 1.00 46.06 281 ASN A C 1
ATOM 2308 O O . ASN A 1 281 ? 21.999 -11.333 39.534 1.00 46.06 281 ASN A O 1
ATOM 2312 N N . LEU A 1 282 ? 20.312 -9.973 38.973 1.00 40.03 282 LEU A N 1
ATOM 2313 C CA . LEU A 1 282 ? 19.434 -11.001 38.396 1.00 40.03 282 LEU A CA 1
ATOM 2314 C C . LEU A 1 282 ? 19.629 -11.179 36.879 1.00 40.03 282 LEU A C 1
ATOM 2316 O O . LEU A 1 282 ? 19.104 -12.133 36.313 1.00 40.03 282 LEU A O 1
ATOM 2320 N N . ILE A 1 283 ? 20.341 -10.254 36.223 1.00 42.72 283 ILE A N 1
ATOM 2321 C CA . ILE A 1 283 ? 20.576 -10.235 34.766 1.00 42.72 283 ILE A CA 1
ATOM 2322 C C . ILE A 1 283 ? 22.055 -10.552 34.419 1.00 42.72 283 ILE A C 1
ATOM 2324 O O . ILE A 1 283 ? 22.402 -10.655 33.244 1.00 42.72 283 ILE A O 1
ATOM 2328 N N . SER A 1 284 ? 22.920 -10.758 35.420 1.00 40.78 284 SER A N 1
ATOM 2329 C CA . SER A 1 284 ? 24.264 -11.352 35.277 1.00 40.78 284 SER A CA 1
ATOM 2330 C C . SER A 1 284 ? 24.247 -12.841 35.593 1.00 40.78 284 SER A C 1
ATOM 2332 O O . SER A 1 284 ? 24.905 -13.604 34.859 1.00 40.78 284 SER A O 1
#

Secondary structure (DSSP, 8-state):
------HHHHHHHHHHS-TTSSSSS-SSPPPHHHHHHHHHHHHHHHHHHHHHHHHGGGS-TT--EEEEEEE---TTGGGTSS-TT------SHHHHHHHHHH--SS--EEEEEESSEEEEEEHHHHHHH---EEEEGGGEEEEEEEEEEEEEEE--TT-SSPEEEEEEEEEEEEEETTEEEEEEEEHHHHHHHHHHHHH-HHHHTSEEESS---S-HHHHHHH-HHHHHHHHHHHHHHHHHHHHHHHHHHHHTT---HHHHHHHHHHHHHHHHHHHHHHHHH--

Radius of gyration: 26.75 Å; chains: 1; bounding box: 44×60×90 Å